Protein AF-A0AAW0T2W9-F1 (afdb_monomer)

Solvent-accessible surface area (backbone atoms only — not comparable to full-atom values): 13742 Å² total; per-residue (Å²): 136,88,84,86,79,79,87,82,71,83,88,76,88,73,86,30,43,19,74,59,97,94,42,80,37,54,56,72,40,73,47,59,55,69,44,83,98,75,42,66,36,57,38,36,46,32,32,21,52,68,46,38,75,51,73,46,71,65,80,64,80,56,70,90,75,45,98,43,98,67,60,43,79,47,90,87,45,60,50,61,42,66,74,89,84,80,80,84,83,90,74,94,66,89,88,55,71,68,40,40,23,37,50,62,83,37,46,25,35,34,33,35,30,79,48,77,58,97,57,37,33,41,41,38,40,34,38,36,55,56,65,44,72,91,44,55,80,40,72,24,48,36,37,40,37,33,29,46,78,52,30,71,74,44,78,50,75,51,78,41,34,43,53,58,49,58,55,46,53,76,81,38,78,65,40,82,67,20,27,24,32,66,72,29,51,52,50,38,55,59,46,48,61,54,44,68,74,47,40,80,64,91,59,70,28,46,60,56,60,67,50,47,62,69,51,38,65,55,40,75,60,44,81,30,67,61,61,54,92,67,37,36,49,104

Radius of gyration: 21.77 Å; Cα contacts (8 Å, |Δi|>4): 389; chains: 1; bounding box: 61×56×58 Å

Structure (mmCIF, N/CA/C/O backbone):
data_AF-A0AAW0T2W9-F1
#
_entry.id   AF-A0AAW0T2W9-F1
#
loop_
_atom_site.group_PDB
_atom_site.id
_atom_site.type_symbol
_atom_site.label_atom_id
_atom_site.label_alt_id
_atom_site.label_comp_id
_atom_site.label_asym_id
_atom_site.label_entity_id
_atom_site.label_seq_id
_atom_site.pdbx_PDB_ins_code
_atom_site.Cartn_x
_atom_site.Cartn_y
_atom_site.Cartn_z
_atom_site.occupancy
_atom_site.B_iso_or_equiv
_atom_site.auth_seq_id
_atom_site.auth_comp_id
_atom_site.auth_asym_id
_atom_site.auth_atom_id
_atom_site.pdbx_PDB_model_num
ATOM 1 N N . MET A 1 1 ? 26.016 -36.421 -37.029 1.00 40.25 1 MET A N 1
ATOM 2 C CA . MET A 1 1 ? 25.561 -35.014 -37.102 1.00 40.25 1 MET A CA 1
ATOM 3 C C . MET A 1 1 ? 24.740 -34.714 -35.865 1.00 40.25 1 MET A C 1
ATOM 5 O O . MET A 1 1 ? 23.859 -35.492 -35.526 1.00 40.25 1 MET A O 1
ATOM 9 N N . VAL A 1 2 ? 25.123 -33.666 -35.143 1.00 32.44 2 VAL A N 1
ATOM 10 C CA . VAL A 1 2 ? 24.624 -33.323 -33.806 1.00 32.44 2 VAL A CA 1
ATOM 11 C C . VAL A 1 2 ? 23.303 -32.562 -33.942 1.00 32.44 2 VAL A C 1
ATOM 13 O O . VAL A 1 2 ? 23.222 -31.615 -34.718 1.00 32.44 2 VAL A O 1
ATOM 16 N N . SER A 1 3 ? 22.274 -32.989 -33.209 1.00 38.03 3 SER A N 1
ATOM 17 C CA . SER A 1 3 ? 20.993 -32.279 -33.116 1.00 38.03 3 SER A CA 1
ATOM 18 C C . SER A 1 3 ? 21.077 -31.235 -32.002 1.00 38.03 3 SER A C 1
ATOM 20 O O . SER A 1 3 ? 21.361 -31.584 -30.857 1.00 38.03 3 SER A O 1
ATOM 22 N N . PHE A 1 4 ? 20.848 -29.963 -32.333 1.00 35.25 4 PHE A N 1
ATOM 23 C CA . PHE A 1 4 ? 20.811 -28.864 -31.368 1.00 35.25 4 PHE A CA 1
ATOM 24 C C . PHE A 1 4 ? 19.375 -28.642 -30.886 1.00 35.25 4 PHE A C 1
ATOM 26 O O . PHE A 1 4 ? 18.528 -28.147 -31.626 1.00 35.25 4 PHE A O 1
ATOM 33 N N . SER A 1 5 ? 19.109 -29.007 -29.635 1.00 40.97 5 SER A N 1
ATOM 34 C CA . SER A 1 5 ? 17.900 -28.617 -28.908 1.00 40.97 5 SER A CA 1
ATOM 35 C C . SER A 1 5 ? 18.111 -27.226 -28.305 1.00 40.97 5 SER A C 1
ATOM 37 O O . SER A 1 5 ? 19.045 -27.035 -27.527 1.00 40.97 5 SER A O 1
ATOM 39 N N . ASP A 1 6 ? 17.250 -26.267 -28.646 1.00 40.66 6 ASP A N 1
ATOM 40 C CA . ASP A 1 6 ? 17.276 -24.903 -28.104 1.00 40.66 6 ASP A CA 1
ATOM 41 C C . ASP A 1 6 ? 16.915 -24.899 -26.592 1.00 40.66 6 ASP A C 1
ATOM 43 O O . ASP A 1 6 ? 15.817 -25.334 -26.226 1.00 40.66 6 ASP A O 1
ATOM 47 N N . PRO A 1 7 ? 17.796 -24.434 -25.679 1.00 44.22 7 PRO A N 1
ATOM 48 C CA . PRO A 1 7 ? 17.552 -24.436 -24.231 1.00 44.22 7 PRO A CA 1
ATOM 49 C C . PRO A 1 7 ? 16.624 -23.316 -23.726 1.00 44.22 7 PRO A C 1
ATOM 51 O O . PRO A 1 7 ? 16.478 -23.145 -22.513 1.00 44.22 7 PRO A O 1
ATOM 54 N N . SER A 1 8 ? 16.018 -22.516 -24.607 1.00 46.38 8 SER A N 1
ATOM 55 C CA . SER A 1 8 ? 15.347 -21.261 -24.232 1.00 46.38 8 SER A CA 1
ATOM 56 C C . SER A 1 8 ? 13.827 -21.340 -24.007 1.00 46.38 8 SER A C 1
ATOM 58 O O . SER A 1 8 ? 13.187 -20.309 -23.798 1.00 46.38 8 SER A O 1
ATOM 60 N N . ALA A 1 9 ? 13.230 -22.534 -23.947 1.00 46.25 9 ALA A N 1
ATOM 61 C CA . ALA A 1 9 ? 11.820 -22.692 -23.576 1.00 46.25 9 ALA A CA 1
ATOM 62 C C . ALA A 1 9 ? 11.660 -23.031 -22.074 1.00 46.25 9 ALA A C 1
ATOM 64 O O . ALA A 1 9 ? 11.885 -24.178 -21.672 1.00 46.25 9 ALA A O 1
ATOM 65 N N . PRO A 1 10 ? 11.245 -22.084 -21.204 1.00 47.97 10 PRO A N 1
ATOM 66 C CA . PRO A 1 10 ? 10.948 -22.393 -19.811 1.00 47.97 10 PRO A CA 1
ATOM 67 C C . PRO A 1 10 ? 9.694 -23.274 -19.701 1.00 47.97 10 PRO A C 1
ATOM 69 O O . PRO A 1 10 ? 8.562 -22.820 -19.868 1.00 47.97 10 PRO A O 1
ATOM 72 N N . LYS A 1 11 ? 9.898 -24.547 -19.349 1.00 51.41 11 LYS A N 1
ATOM 73 C CA . LYS A 1 11 ? 8.849 -25.434 -18.831 1.00 51.41 11 LYS A CA 1
ATOM 74 C C . LYS A 1 11 ? 8.468 -24.991 -17.412 1.00 51.41 11 LYS A C 1
ATOM 76 O O . LYS A 1 11 ? 9.222 -25.222 -16.471 1.00 51.41 11 LYS A O 1
ATOM 81 N N . GLY A 1 12 ? 7.295 -24.364 -17.269 1.00 44.28 12 GLY A N 1
ATOM 82 C CA . GLY A 1 12 ? 6.643 -24.116 -15.975 1.00 44.28 12 GLY A CA 1
ATOM 83 C C . GLY A 1 12 ? 5.812 -22.829 -15.903 1.00 44.28 12 GLY A C 1
ATOM 84 O O . GLY A 1 12 ? 6.321 -21.797 -15.484 1.00 44.28 12 GLY A O 1
ATOM 85 N N . THR A 1 13 ? 4.530 -22.935 -16.283 1.00 51.78 13 THR A N 1
ATOM 86 C CA . THR A 1 13 ? 3.396 -22.007 -16.038 1.00 51.78 13 THR A CA 1
ATOM 87 C C . THR A 1 13 ? 3.455 -20.582 -16.621 1.00 51.78 13 THR A C 1
ATOM 89 O O . THR A 1 13 ? 3.115 -19.629 -15.931 1.00 51.78 13 THR A O 1
ATOM 92 N N . ALA A 1 14 ? 3.812 -20.429 -17.900 1.00 55.53 14 ALA A N 1
ATOM 93 C CA . ALA A 1 14 ? 3.523 -19.219 -18.700 1.00 55.53 14 ALA A CA 1
ATOM 94 C C . ALA A 1 14 ? 2.268 -19.380 -19.593 1.00 55.53 14 ALA A C 1
ATOM 96 O O . ALA A 1 14 ? 1.947 -18.524 -20.412 1.00 55.53 14 ALA A O 1
ATOM 97 N N . ASP A 1 15 ? 1.554 -20.501 -19.455 1.00 66.12 15 ASP A N 1
ATOM 98 C CA . ASP A 1 15 ? 0.532 -20.959 -20.404 1.00 66.12 15 ASP A CA 1
ATOM 99 C C . ASP A 1 15 ? -0.827 -20.244 -20.257 1.00 66.12 15 ASP A C 1
ATOM 101 O O . ASP A 1 15 ? -1.767 -20.511 -20.998 1.00 66.12 15 ASP A O 1
ATOM 105 N N . HIS A 1 16 ? -0.976 -19.337 -19.289 1.00 80.31 16 HIS A N 1
ATOM 106 C CA . HIS A 1 16 ? -2.269 -18.727 -18.944 1.00 80.31 16 HIS A CA 1
ATOM 107 C C . HIS A 1 16 ? -2.266 -17.194 -18.965 1.00 80.31 16 HIS A C 1
ATOM 109 O O . HIS A 1 16 ? -3.306 -16.583 -18.715 1.00 80.31 16 HIS A O 1
ATOM 115 N N . ASP A 1 17 ? -1.134 -16.578 -19.292 1.00 84.25 17 ASP A N 1
ATOM 116 C CA . ASP A 1 17 ? -0.993 -15.125 -19.346 1.00 84.25 17 ASP A CA 1
ATOM 117 C C . ASP A 1 17 ? -1.565 -14.558 -20.651 1.00 84.25 17 ASP A C 1
ATOM 119 O O . ASP A 1 17 ? -1.551 -15.197 -21.703 1.00 84.25 17 ASP A O 1
ATOM 123 N N . CYS A 1 18 ? -2.083 -13.337 -20.590 1.00 84.00 18 CYS A N 1
ATOM 124 C CA . CYS A 1 18 ? -2.693 -12.660 -21.724 1.00 84.00 18 CYS A CA 1
ATOM 125 C C . CYS A 1 18 ? -1.701 -11.710 -22.387 1.00 84.00 18 CYS A C 1
ATOM 127 O O . CYS A 1 18 ? -0.904 -11.052 -21.716 1.00 84.00 18 CYS A O 1
ATOM 129 N N . LYS A 1 19 ? -1.786 -11.584 -23.712 1.00 83.75 19 LYS A N 1
ATOM 130 C CA . LYS A 1 19 ? -0.948 -10.676 -24.499 1.00 83.75 19 LYS A CA 1
ATOM 131 C C . LYS A 1 19 ? -1.823 -9.786 -25.374 1.00 83.75 19 LYS A C 1
ATOM 133 O O . LYS A 1 19 ? -2.585 -10.295 -26.188 1.00 83.75 19 LYS A O 1
ATOM 138 N N . ILE A 1 20 ? -1.707 -8.467 -25.227 1.00 78.62 20 ILE A N 1
ATOM 139 C CA . ILE A 1 20 ? -2.433 -7.490 -26.056 1.00 78.62 20 ILE A CA 1
ATOM 140 C C . ILE A 1 20 ? -1.595 -6.230 -26.265 1.00 78.62 20 ILE A C 1
ATOM 142 O O . ILE A 1 20 ? -0.959 -5.744 -25.333 1.00 78.62 20 ILE A O 1
ATOM 146 N N . GLY A 1 21 ? -1.553 -5.717 -27.500 1.00 71.44 21 GLY A N 1
ATOM 147 C CA . GLY A 1 21 ? -0.841 -4.473 -27.831 1.00 71.44 21 GLY A CA 1
ATOM 148 C C . GLY A 1 21 ? 0.644 -4.472 -27.439 1.00 71.44 21 GLY A C 1
ATOM 149 O O . GLY A 1 21 ? 1.147 -3.466 -26.950 1.00 71.44 21 GLY A O 1
ATOM 150 N N . GLY A 1 22 ? 1.326 -5.619 -27.555 1.00 73.44 22 GLY A N 1
ATOM 151 C CA . GLY A 1 22 ? 2.732 -5.778 -27.151 1.00 73.44 22 GLY A CA 1
ATOM 152 C C . GLY A 1 22 ? 2.974 -5.883 -25.637 1.00 73.44 22 GLY A C 1
ATOM 153 O O . GLY A 1 22 ? 4.118 -6.038 -25.219 1.00 73.44 22 GLY A O 1
ATOM 154 N N . ARG A 1 23 ? 1.920 -5.844 -24.813 1.00 77.06 23 ARG A N 1
ATOM 155 C CA . ARG A 1 23 ? 1.987 -5.953 -23.349 1.00 77.06 23 ARG A CA 1
ATOM 156 C C . ARG A 1 23 ? 1.582 -7.350 -22.882 1.00 77.06 23 ARG A C 1
ATOM 158 O O . ARG A 1 23 ? 0.717 -7.980 -23.491 1.00 77.06 23 ARG A O 1
ATOM 165 N N . TYR A 1 24 ? 2.196 -7.804 -21.790 1.00 82.19 24 TYR A N 1
ATOM 166 C CA . TYR A 1 24 ? 1.895 -9.077 -21.131 1.00 82.19 24 TYR A CA 1
ATOM 167 C C . TYR A 1 24 ? 1.174 -8.832 -19.806 1.00 82.19 24 TYR A C 1
ATOM 169 O O . TYR A 1 24 ? 1.589 -7.987 -19.013 1.00 82.19 24 TYR A O 1
ATOM 177 N N . PHE A 1 25 ? 0.114 -9.594 -19.570 1.00 81.12 25 PHE A N 1
ATOM 178 C CA . PHE A 1 25 ? -0.753 -9.504 -18.404 1.00 81.12 25 PHE A CA 1
ATOM 179 C C . PHE A 1 25 ? -0.830 -10.873 -17.742 1.00 81.12 25 PHE A C 1
ATOM 181 O O . PHE A 1 25 ? -1.249 -11.847 -18.363 1.00 81.12 25 PHE A O 1
ATOM 188 N N . VAL A 1 26 ? -0.429 -10.944 -16.476 1.00 85.12 26 VAL A N 1
ATOM 189 C CA . VAL A 1 26 ? -0.436 -12.196 -15.711 1.00 85.12 26 VAL A CA 1
ATOM 190 C C . VAL A 1 26 ? -1.866 -12.709 -15.565 1.00 85.12 26 VAL A C 1
ATOM 192 O O . VAL A 1 26 ? -2.788 -11.912 -15.367 1.00 85.12 26 VAL A O 1
ATOM 195 N N . ASN A 1 27 ? -2.072 -14.020 -15.614 1.00 84.25 27 ASN A N 1
ATOM 196 C CA . ASN A 1 27 ? -3.383 -14.599 -15.340 1.00 84.25 27 ASN A CA 1
ATOM 197 C C . ASN A 1 27 ? -3.976 -14.096 -14.005 1.00 84.25 27 ASN A C 1
ATOM 199 O O . ASN A 1 27 ? -3.311 -14.095 -12.970 1.00 84.25 27 ASN A O 1
ATOM 203 N N . GLY A 1 28 ? -5.232 -13.653 -14.025 1.00 84.06 28 GLY A N 1
ATOM 204 C CA . GLY A 1 28 ? -5.931 -13.050 -12.889 1.00 84.06 28 GLY A CA 1
ATOM 205 C C . GLY A 1 28 ? -5.687 -11.549 -12.688 1.00 84.06 28 GLY A C 1
ATOM 206 O O . GLY A 1 28 ? -6.361 -10.950 -11.848 1.00 84.06 28 GLY A O 1
ATOM 207 N N . SER A 1 29 ? -4.774 -10.928 -13.443 1.00 77.56 29 SER A N 1
ATOM 208 C CA . SER A 1 29 ? -4.545 -9.477 -13.383 1.00 77.56 29 SER A CA 1
ATOM 209 C C . SER A 1 29 ? -5.749 -8.692 -13.896 1.00 77.56 29 SER A C 1
ATOM 211 O O . SER A 1 29 ? -6.493 -9.166 -14.756 1.00 77.56 29 SER A O 1
ATOM 213 N N . ILE A 1 30 ? -5.934 -7.492 -13.345 1.00 89.50 30 ILE A N 1
ATOM 214 C CA . ILE A 1 30 ? -7.012 -6.568 -13.687 1.00 89.50 30 ILE A CA 1
ATOM 215 C C . ILE A 1 30 ? -6.394 -5.193 -13.965 1.00 89.50 30 ILE A C 1
ATOM 217 O O . ILE A 1 30 ? -5.535 -4.755 -13.200 1.00 89.50 30 ILE A O 1
ATOM 221 N N . TRP A 1 31 ? -6.806 -4.523 -15.041 1.00 85.50 31 TRP A N 1
ATOM 222 C CA . TRP A 1 31 ? -6.276 -3.217 -15.440 1.00 85.50 31 TRP A CA 1
ATOM 223 C C . TRP A 1 31 ? -7.307 -2.378 -16.200 1.00 85.50 31 TRP A C 1
ATOM 225 O O . TRP A 1 31 ? -8.239 -2.914 -16.802 1.00 85.50 31 TRP A O 1
ATOM 235 N N . HIS A 1 32 ? -7.099 -1.064 -16.225 1.00 87.25 32 HIS A N 1
ATOM 236 C CA . HIS A 1 32 ? -7.763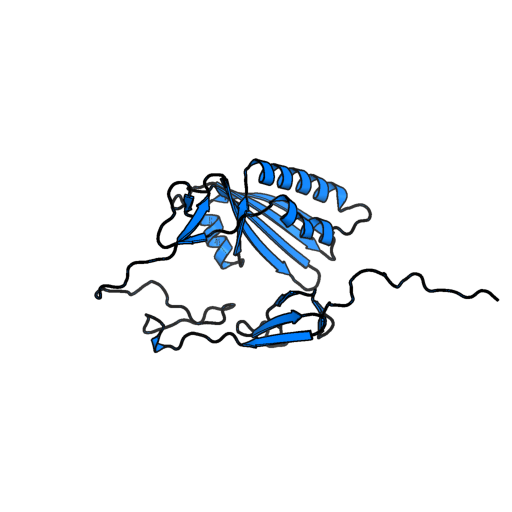 -0.181 -17.177 1.00 87.25 32 HIS A CA 1
ATOM 237 C C . HIS A 1 32 ? -6.949 -0.133 -18.474 1.00 87.25 32 HIS A C 1
ATOM 239 O O . HIS A 1 32 ? -5.731 0.072 -18.437 1.00 87.25 32 HIS A O 1
ATOM 245 N N . PRO A 1 33 ? -7.565 -0.371 -19.641 1.00 87.81 33 PRO A N 1
ATOM 246 C CA . PRO A 1 33 ? -6.846 -0.316 -20.900 1.00 87.81 33 PRO A CA 1
ATOM 247 C C . PRO A 1 33 ? -6.479 1.131 -21.238 1.00 87.81 33 PRO A C 1
ATOM 249 O O . PRO A 1 33 ? -7.255 2.061 -21.016 1.00 87.81 33 PRO A O 1
ATOM 252 N N . VAL A 1 34 ? -5.301 1.292 -21.833 1.00 81.88 34 VAL A N 1
ATOM 253 C CA . VAL A 1 34 ? -4.838 2.564 -22.386 1.00 81.88 34 VAL A CA 1
ATOM 254 C C . VAL A 1 34 ? -5.096 2.543 -23.883 1.00 81.88 34 VAL A C 1
ATOM 256 O O . VAL A 1 34 ? -4.550 1.699 -24.595 1.00 81.88 34 VAL A O 1
ATOM 259 N N . ILE A 1 35 ? -5.929 3.464 -24.352 1.00 78.06 35 ILE A N 1
ATOM 260 C CA . ILE A 1 35 ? -6.194 3.675 -25.771 1.00 78.06 35 ILE A CA 1
ATOM 261 C C . ILE A 1 35 ? -5.445 4.952 -26.143 1.00 78.06 35 ILE A C 1
ATOM 263 O O . ILE A 1 35 ? -5.773 6.025 -25.647 1.00 78.06 35 ILE A O 1
ATOM 267 N N . GLY A 1 36 ? -4.397 4.870 -26.965 1.00 68.88 36 GLY A N 1
ATOM 268 C CA . GLY A 1 36 ? -3.749 6.096 -27.466 1.00 68.88 36 GLY A CA 1
ATOM 269 C C . GLY A 1 36 ? -4.743 6.935 -28.282 1.00 68.88 36 GLY A C 1
ATOM 270 O O . GLY A 1 36 ? -5.805 6.424 -28.619 1.00 68.88 36 GLY A O 1
ATOM 271 N N . PRO A 1 37 ? -4.469 8.196 -28.651 1.00 72.38 37 PRO A N 1
ATOM 272 C CA . PRO A 1 37 ? -3.984 9.311 -27.820 1.00 72.38 37 PRO A CA 1
ATOM 273 C C . PRO A 1 37 ? -4.876 9.655 -26.597 1.00 72.38 37 PRO A C 1
ATOM 275 O O . PRO A 1 37 ? -4.583 10.607 -25.883 1.00 72.38 37 PRO A O 1
ATOM 278 N N . PHE A 1 38 ? -5.958 8.910 -26.349 1.00 67.94 38 PHE A N 1
ATOM 279 C CA . PHE A 1 38 ? -6.992 9.218 -25.348 1.00 67.94 38 PHE A CA 1
ATOM 280 C C . PHE A 1 38 ? -6.639 8.844 -23.898 1.00 67.94 38 PHE A C 1
ATOM 282 O O . PHE A 1 38 ? -7.332 9.265 -22.975 1.00 67.94 38 PHE A O 1
ATOM 289 N N . GLY A 1 39 ? -5.570 8.078 -23.682 1.00 74.00 39 GLY A N 1
ATOM 290 C CA . GLY A 1 39 ? -5.105 7.698 -22.351 1.00 74.00 39 GLY A CA 1
ATOM 291 C C . GLY A 1 39 ? -5.865 6.512 -21.751 1.00 74.00 39 GLY A C 1
ATOM 292 O O . GLY A 1 39 ? -6.355 5.629 -22.458 1.00 74.00 39 GLY A O 1
ATOM 293 N N . GLU A 1 40 ? -5.876 6.438 -20.424 1.00 79.31 40 GLU A N 1
ATOM 294 C CA . GLU A 1 40 ? -6.504 5.357 -19.661 1.00 79.31 40 GLU A CA 1
ATOM 295 C C . GLU A 1 40 ? -8.033 5.490 -19.664 1.00 79.31 40 GLU A C 1
ATOM 297 O O . GLU A 1 40 ? -8.585 6.571 -19.472 1.00 79.31 40 GLU A O 1
ATOM 302 N N . MET A 1 41 ? -8.741 4.381 -19.892 1.00 82.56 41 MET A N 1
ATOM 303 C CA . MET A 1 41 ? -10.200 4.365 -19.805 1.00 82.56 41 MET A CA 1
ATOM 304 C C . MET A 1 41 ? -10.661 4.042 -18.382 1.00 82.56 41 MET A C 1
ATOM 306 O O . MET A 1 41 ? -10.898 2.876 -18.055 1.00 82.56 41 MET A O 1
ATOM 310 N N . ASP A 1 42 ? -10.904 5.082 -17.582 1.00 82.44 42 ASP A N 1
ATOM 311 C CA . ASP A 1 42 ? -11.338 4.979 -16.176 1.00 82.44 42 ASP A CA 1
ATOM 312 C C . ASP A 1 42 ? -12.554 4.058 -15.959 1.00 82.44 42 ASP A C 1
ATOM 314 O O . ASP A 1 42 ? -12.731 3.480 -14.891 1.00 82.44 42 ASP A O 1
ATOM 318 N N . CYS A 1 43 ? -13.420 3.916 -16.968 1.00 85.00 43 CYS A N 1
ATOM 319 C CA . CYS A 1 43 ? -14.651 3.123 -16.898 1.00 85.00 43 CYS A CA 1
ATOM 320 C C . CYS A 1 43 ? -14.573 1.732 -17.523 1.00 85.00 43 CYS A C 1
ATOM 322 O O . CYS A 1 43 ? -15.593 1.047 -17.574 1.00 85.00 43 CYS A O 1
ATOM 324 N N . VAL A 1 44 ? -13.421 1.303 -18.031 1.00 89.56 44 VAL A N 1
ATOM 325 C CA . VAL A 1 44 ? -13.265 -0.034 -18.615 1.00 89.56 44 VAL A CA 1
ATOM 326 C C . VAL A 1 44 ? -12.294 -0.823 -17.767 1.00 89.56 44 VAL A C 1
ATOM 328 O O . VAL A 1 44 ? -11.172 -0.388 -17.562 1.00 89.56 44 VAL A O 1
ATOM 331 N N . LEU A 1 45 ? -12.723 -1.989 -17.301 1.00 88.69 45 LEU A N 1
ATOM 332 C CA . LEU A 1 45 ? -11.921 -2.878 -16.484 1.00 88.69 45 LEU A CA 1
ATOM 333 C C . LEU A 1 45 ? -11.697 -4.182 -17.245 1.00 88.69 45 LEU A C 1
ATOM 335 O O . LEU A 1 45 ? -12.645 -4.925 -17.503 1.00 88.69 45 LEU A O 1
ATOM 339 N N . CYS A 1 46 ? -10.450 -4.442 -17.612 1.00 87.25 46 CYS A N 1
ATOM 340 C CA . CYS A 1 46 ? -10.027 -5.658 -18.286 1.00 87.25 46 CYS A CA 1
ATOM 341 C C . CYS A 1 46 ? -9.403 -6.626 -17.288 1.00 87.25 46 CYS A C 1
ATOM 343 O O . CYS A 1 46 ? -8.656 -6.213 -16.405 1.00 87.25 46 CYS A O 1
ATOM 345 N N . LYS A 1 47 ? -9.703 -7.913 -17.435 1.00 89.12 47 LYS A N 1
ATOM 346 C CA . LYS A 1 47 ? -9.161 -9.002 -16.631 1.00 89.12 47 LYS A CA 1
ATOM 347 C C . LYS A 1 47 ? -8.544 -10.057 -17.533 1.00 89.12 47 LYS A C 1
ATOM 349 O O . LYS A 1 47 ? -9.133 -10.436 -18.541 1.00 89.12 47 LYS A O 1
ATOM 354 N N . CYS A 1 48 ? -7.381 -10.565 -17.145 1.00 87.25 48 CYS A N 1
ATOM 355 C CA . CYS A 1 48 ? -6.778 -11.714 -17.801 1.00 87.25 48 CYS A CA 1
ATOM 356 C C . CYS A 1 48 ? -7.282 -13.002 -17.148 1.00 87.25 48 CYS A C 1
ATOM 358 O O . CYS A 1 48 ? -7.178 -13.168 -15.933 1.00 87.25 48 CYS A O 1
ATOM 360 N N . LEU A 1 49 ? -7.832 -13.905 -17.951 1.00 89.44 49 LEU A N 1
ATOM 361 C CA . LEU A 1 49 ? -8.365 -15.199 -17.547 1.00 89.44 49 LEU A CA 1
ATOM 362 C C . LEU A 1 49 ? -7.882 -16.261 -18.533 1.00 89.44 49 LEU A C 1
ATOM 364 O O . LEU A 1 49 ? -8.457 -16.423 -19.604 1.00 89.44 49 LEU A O 1
ATOM 368 N N . ASN A 1 50 ? -6.836 -16.998 -18.174 1.00 86.31 50 ASN A N 1
ATOM 369 C CA . ASN A 1 50 ? -6.305 -18.127 -18.939 1.00 86.31 50 ASN A CA 1
ATOM 370 C C . ASN A 1 50 ? -6.115 -17.795 -20.432 1.00 86.31 50 ASN A C 1
ATOM 372 O O . ASN A 1 50 ? -6.724 -18.420 -21.296 1.00 86.31 50 ASN A O 1
ATOM 376 N N . ARG A 1 51 ? -5.281 -16.790 -20.729 1.00 84.38 51 ARG A N 1
ATOM 377 C CA . ARG A 1 51 ? -5.022 -16.203 -22.065 1.00 84.38 51 ARG A CA 1
ATOM 378 C C . ARG A 1 51 ? -6.166 -15.393 -22.679 1.00 84.38 51 ARG A C 1
ATOM 380 O O . ARG A 1 51 ? -5.946 -14.717 -23.682 1.00 84.38 51 ARG A O 1
ATOM 387 N N . ARG A 1 52 ? -7.363 -15.399 -22.087 1.00 87.50 52 ARG A N 1
ATOM 388 C CA . ARG A 1 52 ? -8.497 -14.585 -22.534 1.00 87.50 52 ARG A CA 1
ATOM 389 C C . ARG A 1 52 ? -8.531 -13.257 -21.792 1.00 87.50 52 ARG A C 1
ATOM 391 O O . ARG A 1 52 ? -8.450 -13.217 -20.570 1.00 87.50 52 ARG A O 1
ATOM 398 N N . ILE A 1 53 ? -8.704 -12.173 -22.536 1.00 89.19 53 ILE A N 1
ATOM 399 C CA . ILE A 1 53 ? -8.936 -10.848 -21.966 1.00 89.19 53 ILE A CA 1
ATOM 400 C C . ILE A 1 53 ? -10.438 -10.612 -21.938 1.00 89.19 53 ILE A C 1
ATOM 402 O O . ILE A 1 53 ? -11.091 -10.642 -22.979 1.00 89.19 53 ILE A O 1
ATOM 406 N N . ASP A 1 54 ? -10.968 -10.401 -20.742 1.00 91.88 54 ASP A N 1
ATOM 407 C CA . ASP A 1 54 ? -12.367 -10.067 -20.515 1.00 91.88 54 ASP A CA 1
ATOM 408 C C . ASP A 1 54 ? -12.464 -8.620 -20.036 1.00 91.88 54 ASP A C 1
ATOM 410 O O . ASP A 1 54 ? -11.967 -8.284 -18.961 1.00 91.88 54 ASP A O 1
ATOM 414 N N . CYS A 1 55 ? -13.048 -7.750 -20.855 1.00 88.44 55 CYS A N 1
ATOM 415 C CA . CYS A 1 55 ? -13.190 -6.333 -20.549 1.00 88.44 55 CYS A CA 1
ATOM 416 C C . CYS A 1 55 ? -14.655 -5.993 -20.318 1.00 88.44 55 CYS A C 1
ATOM 418 O O . CYS A 1 55 ? -15.504 -6.193 -21.184 1.00 88.44 55 CYS A O 1
ATOM 420 N N . SER A 1 56 ? -14.935 -5.391 -19.168 1.00 90.38 56 SER A N 1
ATOM 421 C CA . SER A 1 56 ? -16.269 -4.940 -18.792 1.00 90.38 56 SER A CA 1
ATOM 422 C C . SER A 1 56 ? -16.276 -3.431 -18.573 1.00 90.38 56 SER A C 1
ATOM 424 O O . SER A 1 56 ? -15.311 -2.847 -18.077 1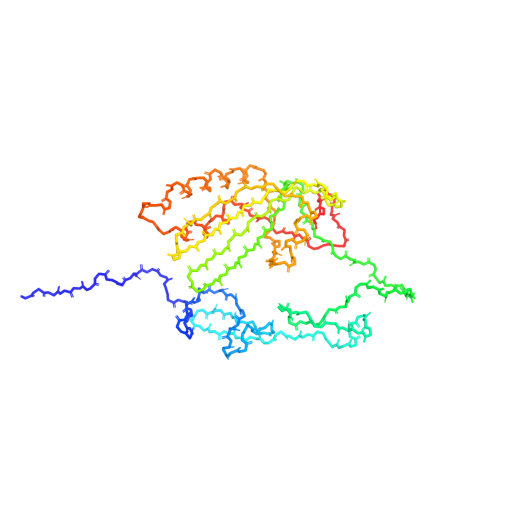.00 90.38 56 SER A O 1
ATOM 426 N N . ARG A 1 57 ? -17.370 -2.774 -18.965 1.00 87.06 57 ARG A N 1
ATOM 427 C CA . ARG A 1 57 ? -17.602 -1.369 -18.617 1.00 87.06 57 ARG A CA 1
ATOM 428 C C . ARG A 1 57 ? -18.216 -1.287 -17.228 1.00 87.06 57 ARG A C 1
ATOM 430 O O . ARG A 1 57 ? -19.250 -1.901 -16.967 1.00 87.06 57 ARG A O 1
ATOM 437 N N . LEU A 1 58 ? -17.605 -0.490 -16.361 1.00 84.00 58 LEU A N 1
ATOM 438 C CA . LEU A 1 58 ? -18.168 -0.129 -15.070 1.00 84.00 58 LEU A CA 1
ATOM 439 C C . LEU A 1 58 ? -19.429 0.709 -15.305 1.00 84.00 58 LEU A C 1
ATOM 441 O O . LEU A 1 58 ? -19.392 1.741 -15.977 1.00 84.00 58 LEU A O 1
ATOM 445 N N . LYS A 1 59 ? -20.562 0.249 -14.768 1.00 85.44 59 LYS A N 1
ATOM 446 C CA . LYS A 1 59 ? -21.817 1.003 -14.791 1.00 85.44 59 LYS A CA 1
ATOM 447 C C . LYS A 1 59 ? -21.859 1.926 -13.583 1.00 85.44 59 LYS A C 1
ATOM 449 O O . LYS A 1 59 ? -21.814 1.459 -12.446 1.00 85.44 59 LYS A O 1
ATOM 454 N N . CYS A 1 60 ? -21.972 3.222 -13.836 1.00 81.19 60 CYS A N 1
ATOM 455 C CA . CYS A 1 60 ? -22.175 4.187 -12.768 1.00 81.19 60 CYS A CA 1
ATOM 456 C C . CYS A 1 60 ? -23.623 4.173 -12.269 1.00 81.19 60 CYS A C 1
ATOM 458 O O . CYS A 1 60 ? -24.533 3.830 -13.031 1.00 81.19 60 CYS A O 1
ATOM 460 N N . PRO A 1 61 ? -23.857 4.560 -11.003 1.00 82.44 61 PRO A N 1
ATOM 461 C CA . PRO A 1 61 ? -25.199 4.848 -10.519 1.00 82.44 61 PRO A CA 1
ATOM 462 C C . PRO A 1 61 ? -25.879 5.888 -11.419 1.00 82.44 61 PRO A C 1
ATOM 464 O O . PRO A 1 61 ? -25.221 6.813 -11.903 1.00 82.44 61 PRO A O 1
ATOM 467 N N . SER A 1 62 ? -27.189 5.747 -11.637 1.00 78.69 62 SER A N 1
ATOM 468 C CA . SER A 1 62 ? -27.972 6.796 -12.293 1.00 78.69 62 SER A CA 1
ATOM 469 C C . SER A 1 62 ? -27.919 8.077 -11.464 1.00 78.69 62 SER A C 1
ATOM 471 O O . SER A 1 62 ? -27.732 8.036 -10.245 1.00 78.69 62 SER A O 1
ATOM 473 N N . ARG A 1 63 ? -28.087 9.225 -12.125 1.00 70.81 63 ARG A N 1
ATOM 474 C CA . ARG A 1 63 ? -28.008 10.537 -11.475 1.00 70.81 63 ARG A CA 1
ATOM 475 C C . ARG A 1 63 ? -28.974 10.655 -10.293 1.00 70.81 63 ARG A C 1
ATOM 477 O O . ARG A 1 63 ? -28.590 11.201 -9.271 1.00 70.81 63 ARG A O 1
ATOM 484 N N . ASP A 1 64 ? -30.151 10.049 -10.394 1.00 74.31 64 ASP A N 1
ATOM 485 C CA . ASP A 1 64 ? -31.191 10.070 -9.353 1.00 74.31 64 ASP A CA 1
ATOM 486 C C . ASP A 1 64 ? -30.804 9.284 -8.089 1.00 74.31 64 ASP A C 1
ATOM 488 O O . ASP A 1 64 ? -31.398 9.460 -7.030 1.00 74.31 64 ASP A O 1
ATOM 492 N N . LYS A 1 65 ? -29.791 8.410 -8.182 1.00 74.12 65 LYS A N 1
ATOM 493 C CA . LYS A 1 65 ? -29.220 7.684 -7.036 1.00 74.12 65 LYS A CA 1
ATOM 494 C C . LYS A 1 65 ? -28.076 8.444 -6.364 1.00 74.12 65 LYS A C 1
ATOM 496 O O . LYS A 1 65 ? -27.622 8.032 -5.297 1.00 74.12 65 LYS A O 1
ATOM 501 N N . LEU A 1 66 ? -27.578 9.515 -6.982 1.00 72.38 66 LEU A N 1
ATOM 502 C CA . LEU A 1 66 ? -26.550 10.371 -6.404 1.00 72.38 66 LEU A CA 1
ATOM 503 C C . LEU A 1 66 ? -27.241 11.445 -5.565 1.00 72.38 66 LEU A C 1
ATOM 505 O O . LEU A 1 66 ? -28.072 12.193 -6.064 1.00 72.38 66 LEU A O 1
ATOM 509 N N . GLN A 1 67 ? -26.887 11.540 -4.285 1.00 73.88 67 GLN A N 1
ATOM 510 C CA . GLN A 1 67 ? -27.561 12.431 -3.333 1.00 73.88 67 GLN A CA 1
ATOM 511 C C . GLN A 1 67 ? -27.167 13.912 -3.483 1.00 73.88 67 GLN A C 1
ATOM 513 O O . GLN A 1 67 ? -27.188 14.663 -2.518 1.00 73.88 67 GLN A O 1
ATOM 518 N N . CYS A 1 68 ? -26.773 14.355 -4.676 1.00 75.06 68 CYS A N 1
ATOM 519 C CA . CYS A 1 68 ? -26.395 15.738 -4.933 1.00 75.06 68 CYS A CA 1
ATOM 520 C C . CYS A 1 68 ? -26.926 16.234 -6.276 1.00 75.06 68 CYS A C 1
ATOM 522 O O . CYS A 1 68 ? -26.951 15.520 -7.276 1.00 75.06 68 CYS A O 1
ATOM 524 N N . THR A 1 69 ? -27.267 17.518 -6.321 1.00 74.88 69 THR A N 1
ATOM 525 C CA . THR A 1 69 ? -27.802 18.180 -7.518 1.00 74.88 69 THR A CA 1
ATOM 526 C C . THR A 1 69 ? -26.754 18.316 -8.631 1.00 74.88 69 THR A C 1
ATOM 528 O O . THR A 1 69 ? -27.087 18.305 -9.822 1.00 74.88 69 THR A O 1
ATOM 531 N N . LYS A 1 70 ? -25.468 18.418 -8.256 1.00 76.62 70 LYS A N 1
ATOM 532 C CA . LYS A 1 70 ? -24.330 18.622 -9.169 1.00 76.62 70 LYS A CA 1
ATOM 533 C C . LYS A 1 70 ? -23.198 17.609 -8.913 1.00 76.62 70 LYS A C 1
ATOM 535 O O . LYS A 1 70 ? -22.227 17.946 -8.237 1.00 76.62 70 LYS A O 1
ATOM 540 N N . PRO A 1 71 ? -23.302 16.379 -9.446 1.00 81.19 71 PRO A N 1
ATOM 541 C CA . PRO A 1 71 ? -22.193 15.430 -9.448 1.00 81.19 71 PRO A CA 1
ATOM 542 C C . PRO A 1 71 ? -21.017 15.954 -10.282 1.00 81.19 71 PRO A C 1
ATOM 544 O O . PRO A 1 71 ? -21.217 16.475 -11.379 1.00 81.19 71 PRO A O 1
ATOM 547 N N . VAL A 1 72 ? -19.793 15.785 -9.786 1.00 83.50 72 VAL A N 1
ATOM 548 C CA . VAL A 1 72 ? -18.560 16.249 -10.435 1.00 83.50 72 VAL A CA 1
ATOM 549 C C . VAL A 1 72 ? -17.759 15.049 -10.930 1.00 83.50 72 VAL A C 1
ATOM 551 O O . VAL A 1 72 ? -17.506 14.105 -10.183 1.00 83.50 72 VAL A O 1
ATOM 554 N N . LYS A 1 73 ? -17.349 15.074 -12.200 1.00 81.19 73 LYS A N 1
ATOM 555 C CA . LYS A 1 73 ? -16.437 14.078 -12.771 1.00 81.19 73 LYS A CA 1
ATOM 556 C C . LYS A 1 73 ? -15.010 14.401 -12.330 1.00 81.19 73 LYS A C 1
ATOM 558 O O . LYS A 1 73 ? -14.498 15.471 -12.640 1.00 81.19 73 LYS A O 1
ATOM 563 N N . VAL A 1 74 ? -14.382 13.471 -11.618 1.00 81.38 74 VAL A N 1
ATOM 564 C CA . VAL A 1 74 ? -12.987 13.584 -11.173 1.00 81.38 74 VAL A CA 1
ATOM 565 C C . VAL A 1 74 ? -12.101 12.798 -12.136 1.00 81.38 74 VAL A C 1
ATOM 567 O O . VAL A 1 74 ? -12.463 11.691 -12.540 1.00 81.38 74 VAL A O 1
ATOM 570 N N . ALA A 1 75 ? -10.962 13.374 -12.525 1.00 78.19 75 ALA A N 1
ATOM 571 C CA . ALA A 1 75 ? -9.991 12.707 -13.389 1.00 78.19 75 ALA A CA 1
ATOM 572 C C . ALA A 1 75 ? -9.482 11.407 -12.737 1.00 78.19 75 ALA A C 1
ATOM 574 O O . ALA A 1 75 ? -9.179 11.397 -11.543 1.00 78.19 75 ALA A O 1
ATOM 575 N N . GLY A 1 76 ? -9.415 10.310 -13.498 1.00 76.50 76 GLY A N 1
ATOM 576 C CA . GLY A 1 76 ? -8.980 9.002 -12.995 1.00 76.50 76 GLY A CA 1
ATOM 577 C C . GLY A 1 76 ? -10.069 8.196 -12.273 1.00 76.50 76 GLY A C 1
ATOM 578 O O . GLY A 1 76 ? -9.800 7.103 -11.779 1.00 76.50 76 GLY A O 1
ATOM 579 N N . GLN A 1 77 ? -11.304 8.703 -12.171 1.00 81.12 77 GLN A N 1
ATOM 580 C CA . GLN A 1 77 ? -12.433 7.964 -11.600 1.00 81.12 77 GLN A CA 1
ATOM 581 C C . GLN A 1 77 ? -13.502 7.715 -12.646 1.00 81.12 77 GLN A C 1
ATOM 583 O O . GLN A 1 77 ? -13.933 8.646 -13.317 1.00 81.12 77 GLN A O 1
ATOM 588 N N . CYS A 1 78 ? -14.028 6.488 -12.735 1.00 83.19 78 CYS A N 1
ATOM 589 C CA . CYS A 1 78 ? -15.105 6.199 -13.680 1.00 83.19 78 CYS A CA 1
ATOM 590 C C . CYS A 1 78 ? -16.362 7.046 -13.425 1.00 83.19 78 CYS A C 1
ATOM 592 O O . CYS A 1 78 ? -16.913 7.645 -14.353 1.00 83.19 78 CYS A O 1
ATOM 594 N N . CYS A 1 79 ? -16.809 7.112 -12.173 1.00 85.38 79 CYS A N 1
ATOM 595 C CA . CYS A 1 79 ? -18.106 7.681 -11.830 1.00 85.38 79 CYS A CA 1
ATOM 596 C C . CYS A 1 79 ? -17.989 9.080 -11.228 1.00 85.38 79 CYS A C 1
ATOM 598 O O . CYS A 1 79 ? -17.004 9.372 -10.552 1.00 85.38 79 CYS A O 1
ATOM 600 N N . PRO A 1 80 ? -18.982 9.953 -11.468 1.00 83.81 80 PRO A N 1
ATOM 601 C CA . PRO A 1 80 ? -19.013 11.265 -10.849 1.00 83.81 80 PRO A CA 1
ATOM 602 C C . PRO A 1 80 ? -19.273 11.146 -9.344 1.00 83.81 80 PRO A C 1
ATOM 604 O O . PRO A 1 80 ? -19.996 10.256 -8.890 1.00 83.81 80 PRO A O 1
ATOM 607 N N . VAL A 1 81 ? -18.697 12.067 -8.579 1.00 84.25 81 VAL A N 1
ATOM 608 C CA . VAL A 1 81 ? -18.796 12.119 -7.117 1.00 84.25 81 VAL A CA 1
ATOM 609 C C . VAL A 1 81 ? -19.573 13.349 -6.669 1.00 84.25 81 VAL A C 1
ATOM 611 O O . VAL A 1 81 ? -19.604 14.369 -7.355 1.00 84.25 81 VAL A O 1
ATOM 614 N N . CYS A 1 82 ? -20.193 13.259 -5.497 1.00 79.06 82 CYS A N 1
ATOM 615 C CA . CYS A 1 82 ? -20.849 14.389 -4.855 1.00 79.06 82 CYS A CA 1
ATOM 616 C C . CYS A 1 82 ? -19.860 15.093 -3.914 1.00 79.06 82 CYS A C 1
ATOM 618 O O . CYS A 1 82 ? -19.460 14.482 -2.920 1.00 79.06 82 CYS A O 1
ATOM 620 N N . PRO A 1 83 ? -19.441 16.341 -4.193 1.00 69.88 83 PRO A N 1
ATOM 621 C CA . PRO A 1 83 ? -18.632 17.107 -3.252 1.00 69.88 83 PRO A CA 1
ATOM 622 C C . PRO A 1 83 ? -19.440 17.401 -1.978 1.00 69.88 83 PRO A C 1
ATOM 624 O O . PRO A 1 83 ? -20.613 17.763 -2.041 1.00 69.88 83 PRO A O 1
ATOM 627 N N . LEU A 1 84 ? -18.803 17.222 -0.821 1.00 61.16 84 LEU A N 1
ATOM 628 C CA . LEU A 1 84 ? -19.403 17.189 0.524 1.00 61.16 84 LEU A CA 1
ATOM 629 C C . LEU A 1 84 ? -19.984 18.522 1.041 1.00 61.16 84 LEU A C 1
ATOM 631 O O . LEU A 1 84 ? -20.328 18.610 2.215 1.00 61.16 84 LEU A O 1
ATOM 635 N N . THR A 1 85 ? -20.102 19.566 0.221 1.00 53.94 85 THR A N 1
ATOM 636 C CA . THR A 1 85 ? -20.237 20.931 0.755 1.00 53.94 85 THR A CA 1
ATOM 637 C C . THR A 1 85 ? -21.663 21.470 0.882 1.00 53.94 85 THR A C 1
ATOM 639 O O . THR A 1 85 ? -21.808 22.569 1.392 1.00 53.94 85 THR A O 1
ATOM 642 N N . LEU A 1 86 ? -22.733 20.761 0.507 1.00 50.22 86 LEU A N 1
ATOM 643 C CA . LEU A 1 86 ? -24.104 21.249 0.765 1.00 50.22 86 LEU A CA 1
ATOM 644 C C . LEU A 1 86 ? -25.087 20.099 1.015 1.00 50.22 86 LEU A C 1
ATOM 646 O O . LEU A 1 86 ? -25.817 19.690 0.116 1.00 50.22 86 LEU A O 1
ATOM 650 N N . MET A 1 87 ? -25.129 19.591 2.248 1.00 48.09 87 MET A N 1
ATOM 651 C CA . MET A 1 87 ? -26.267 18.804 2.732 1.00 48.09 87 MET A CA 1
ATOM 652 C C . MET A 1 87 ? -26.876 19.479 3.958 1.00 48.09 87 MET A C 1
ATOM 654 O O . MET A 1 87 ? -26.467 19.242 5.090 1.00 48.09 87 MET A O 1
ATOM 658 N N . THR A 1 88 ? -27.868 20.333 3.720 1.00 40.78 88 THR A N 1
ATOM 659 C CA . THR A 1 88 ? -28.837 20.761 4.729 1.00 40.78 88 THR A CA 1
ATOM 660 C C . THR A 1 88 ? -29.979 19.738 4.797 1.00 40.78 88 THR A C 1
ATOM 662 O O . THR A 1 88 ? -30.730 19.565 3.847 1.00 40.78 88 THR A O 1
ATOM 665 N N . SER A 1 89 ? -30.018 19.030 5.932 1.00 55.31 89 SER A N 1
ATOM 666 C CA . SER A 1 89 ? -31.115 18.328 6.630 1.00 55.31 89 SER A CA 1
ATOM 667 C C . SER A 1 89 ? -32.425 17.976 5.889 1.00 55.31 89 SER A C 1
ATOM 669 O O . SER A 1 89 ? -33.125 18.852 5.391 1.00 55.31 89 SER A O 1
ATOM 671 N N . THR A 1 90 ? -32.880 16.717 6.019 1.00 47.22 90 THR A N 1
ATOM 672 C CA . THR A 1 90 ? -33.998 16.262 6.903 1.00 47.22 90 THR A CA 1
ATOM 673 C C . THR A 1 90 ? -34.713 15.028 6.310 1.00 47.22 90 THR A C 1
ATOM 675 O O . THR A 1 90 ? -35.679 15.155 5.568 1.00 47.22 90 THR A O 1
ATOM 678 N N . ALA A 1 91 ? -34.261 13.817 6.651 1.00 44.19 91 ALA A N 1
ATOM 679 C CA . ALA A 1 91 ? -35.047 12.575 6.587 1.00 44.19 91 ALA A CA 1
ATOM 680 C C . ALA A 1 91 ? -34.384 11.528 7.507 1.00 44.19 91 ALA A C 1
ATOM 682 O O . ALA A 1 91 ? -33.149 11.513 7.573 1.00 44.19 91 ALA A O 1
ATOM 683 N N . PRO A 1 92 ? -35.129 10.646 8.206 1.00 47.84 92 PRO A N 1
ATOM 684 C CA . PRO A 1 92 ? -34.536 9.573 8.998 1.00 47.84 92 PRO A CA 1
ATOM 685 C C . PRO A 1 92 ? -33.934 8.537 8.041 1.00 47.84 92 PRO A C 1
ATOM 687 O O . PRO A 1 92 ? -34.606 7.625 7.565 1.00 47.84 92 PRO A O 1
ATOM 690 N N . GLN A 1 93 ? -32.660 8.715 7.694 1.00 43.62 93 GLN A N 1
ATOM 691 C CA . GLN A 1 93 ? -31.896 7.715 6.959 1.00 43.62 93 GLN A CA 1
ATOM 692 C C . GLN A 1 93 ? -31.621 6.517 7.880 1.00 43.62 93 GLN A C 1
ATOM 694 O O . GLN A 1 93 ? -31.322 6.727 9.059 1.00 43.62 93 GLN A O 1
ATOM 699 N N . PRO A 1 94 ? -31.651 5.269 7.372 1.00 46.91 94 PRO A N 1
ATOM 700 C CA . PRO A 1 94 ? -31.074 4.143 8.088 1.00 46.91 94 PRO A CA 1
ATOM 701 C C . PRO A 1 94 ? -29.580 4.429 8.267 1.00 46.91 94 PRO A C 1
ATOM 703 O O . PRO A 1 94 ? -28.771 4.376 7.340 1.00 46.91 94 PRO A O 1
ATOM 706 N N . SER A 1 95 ? -29.250 4.825 9.486 1.00 50.38 95 SER A N 1
ATOM 707 C CA . SER A 1 95 ? -27.949 5.240 9.973 1.00 50.38 95 SER A CA 1
ATOM 708 C C . SER A 1 95 ? -27.010 4.041 10.049 1.00 50.38 95 SER A C 1
ATOM 710 O O . SER A 1 95 ? -26.889 3.366 11.068 1.00 50.38 95 SER A O 1
ATOM 712 N N . GLY A 1 96 ? -26.315 3.771 8.950 1.00 53.53 96 GLY A N 1
ATOM 713 C CA . GLY A 1 96 ? -25.273 2.756 8.936 1.00 53.53 96 GLY A CA 1
ATOM 714 C C . GLY A 1 96 ? -24.148 3.101 7.982 1.00 53.53 96 GLY A C 1
ATOM 715 O O . GLY A 1 96 ? -23.961 2.407 6.988 1.00 53.53 96 GLY A O 1
ATOM 716 N N . SER A 1 97 ? -23.378 4.151 8.269 1.00 73.06 97 SER A N 1
ATOM 717 C CA . SER A 1 97 ? -22.056 4.312 7.665 1.00 73.06 97 SER A CA 1
ATOM 718 C C . SER A 1 97 ? -21.238 3.050 7.961 1.00 73.06 97 SER A C 1
ATOM 720 O O . SER A 1 97 ? -20.885 2.776 9.104 1.00 73.06 97 SER A O 1
ATOM 722 N N . THR A 1 98 ? -20.986 2.224 6.941 1.00 81.12 98 THR A N 1
ATOM 723 C CA . THR A 1 98 ? -20.192 1.007 7.126 1.00 81.12 98 THR A CA 1
ATOM 724 C C . THR A 1 98 ? -18.731 1.376 7.334 1.00 81.12 98 THR A C 1
ATOM 726 O O . THR A 1 98 ? -18.113 2.025 6.489 1.00 81.12 98 THR A O 1
ATOM 729 N N . VAL A 1 99 ? -18.181 0.923 8.446 1.00 83.69 99 VAL A N 1
ATOM 730 C CA . VAL A 1 99 ? -16.812 1.116 8.894 1.00 83.69 99 VAL A CA 1
ATOM 731 C C . VAL A 1 99 ? -15.949 -0.106 8.574 1.00 83.69 99 VAL A C 1
ATOM 733 O O . VAL A 1 99 ? -16.451 -1.227 8.440 1.00 83.69 99 VAL A O 1
ATOM 736 N N . ARG A 1 100 ? -14.635 0.100 8.436 1.00 88.94 100 ARG A N 1
ATOM 737 C CA . ARG A 1 100 ? -13.659 -0.981 8.235 1.00 88.94 100 ARG A CA 1
ATOM 738 C C . ARG A 1 100 ? -13.057 -1.376 9.573 1.00 88.94 100 ARG A C 1
ATOM 740 O O . ARG A 1 100 ? -12.481 -0.542 10.260 1.00 88.94 100 ARG A O 1
ATOM 747 N N . CYS A 1 101 ? -13.156 -2.655 9.909 1.00 87.69 101 CYS A N 1
ATOM 748 C CA . CYS A 1 101 ? -12.750 -3.180 11.204 1.00 87.69 101 CYS A CA 1
ATOM 749 C C . CYS A 1 101 ? -11.623 -4.195 11.062 1.00 87.69 101 CYS A C 1
ATOM 751 O O . CYS A 1 101 ? -11.672 -5.104 10.225 1.00 87.69 101 CYS A O 1
ATOM 753 N N . LEU A 1 102 ? -10.616 -4.045 11.914 1.00 88.00 102 LEU A N 1
ATOM 754 C CA . LEU A 1 102 ? -9.507 -4.972 12.067 1.00 88.00 102 LEU A CA 1
ATOM 755 C C . LEU A 1 102 ? -9.511 -5.523 13.492 1.00 88.00 102 LEU A C 1
ATOM 757 O O . LEU A 1 102 ? -9.747 -4.801 14.454 1.00 88.00 102 LEU A O 1
ATOM 761 N N . ASN A 1 103 ? -9.247 -6.819 13.632 1.00 86.69 103 ASN A N 1
ATOM 762 C CA . ASN A 1 103 ? -9.138 -7.474 14.935 1.00 86.69 103 ASN A CA 1
ATOM 763 C C . ASN A 1 103 ? -7.978 -6.882 15.762 1.00 86.69 103 ASN A C 1
ATOM 765 O O . ASN A 1 103 ? -6.935 -6.584 15.197 1.00 86.69 103 ASN A O 1
ATOM 769 N N . GLU A 1 104 ? -8.097 -6.807 17.086 1.00 78.31 104 GLU A N 1
ATOM 770 C CA . GLU A 1 104 ? -7.068 -6.287 18.009 1.00 78.31 104 GLU A CA 1
ATOM 771 C C . GLU A 1 104 ? -5.688 -6.947 17.890 1.00 78.31 104 GLU A C 1
ATOM 773 O O . GLU A 1 104 ? -4.667 -6.327 18.185 1.00 78.31 104 GLU A O 1
ATOM 778 N N . ARG A 1 105 ? -5.621 -8.201 17.428 1.00 83.44 105 ARG A N 1
ATOM 779 C CA . ARG A 1 105 ? -4.342 -8.879 17.157 1.00 83.44 105 ARG A CA 1
ATOM 780 C C . ARG A 1 105 ? -3.579 -8.238 15.994 1.00 83.44 105 ARG A C 1
ATOM 782 O O . ARG A 1 105 ? -2.392 -8.510 15.833 1.00 83.44 105 ARG A O 1
ATOM 789 N N . VAL A 1 106 ? -4.251 -7.445 15.163 1.00 90.12 106 VAL A N 1
ATOM 790 C CA . VAL A 1 106 ? -3.664 -6.613 14.114 1.00 90.12 106 VAL A CA 1
ATOM 791 C C . VAL A 1 106 ? -3.288 -5.265 14.723 1.00 90.12 106 VAL A C 1
ATOM 793 O O . VAL A 1 106 ? -4.143 -4.548 15.229 1.00 90.12 106 VAL A O 1
ATOM 796 N N . GLN A 1 107 ? -2.008 -4.907 14.635 1.00 93.25 107 GLN A N 1
ATOM 797 C CA . GLN A 1 107 ? -1.504 -3.632 15.163 1.00 93.25 107 GLN A CA 1
ATOM 798 C C . GLN A 1 107 ? -1.289 -2.580 14.076 1.00 93.25 107 GLN A C 1
ATOM 800 O O . GLN A 1 107 ? -1.276 -1.392 14.381 1.00 93.25 107 GLN A O 1
ATOM 805 N N . GLN A 1 108 ? -1.123 -3.007 12.823 1.00 95.12 108 GLN A N 1
ATOM 806 C CA . GLN A 1 108 ? -0.812 -2.127 11.700 1.00 95.12 108 GLN A CA 1
ATOM 807 C C . GLN A 1 108 ? -1.799 -2.381 10.567 1.00 95.12 108 GLN A C 1
ATOM 809 O O . GLN A 1 108 ? -1.908 -3.513 10.089 1.00 95.12 108 GLN A O 1
ATOM 814 N N . ALA A 1 109 ? -2.489 -1.346 10.106 1.00 94.94 109 ALA A N 1
ATOM 815 C CA . ALA A 1 109 ? -3.098 -1.370 8.789 1.00 94.94 109 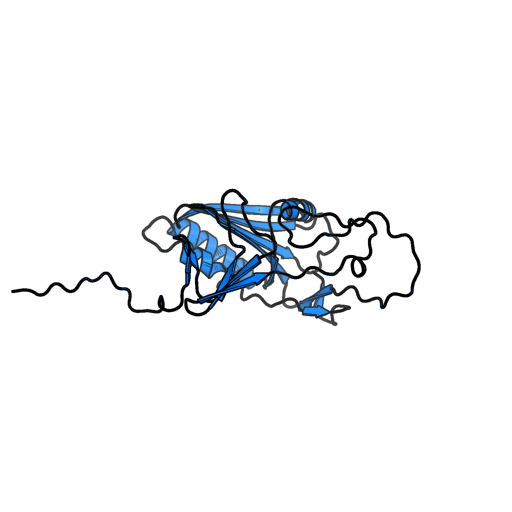ALA A CA 1
ATOM 816 C C . ALA A 1 109 ? -2.030 -1.106 7.731 1.00 94.94 109 ALA A C 1
ATOM 818 O O . ALA A 1 109 ? -1.108 -0.323 7.937 1.00 94.94 109 ALA A O 1
ATOM 819 N N . VAL A 1 110 ? -2.153 -1.788 6.602 1.00 96.94 110 VAL A N 1
ATOM 820 C CA . VAL A 1 110 ? -1.224 -1.697 5.484 1.00 96.94 110 VAL A CA 1
ATOM 821 C C . VAL A 1 110 ? -1.965 -1.086 4.313 1.00 96.94 110 VAL A C 1
ATOM 823 O O . VAL A 1 110 ? -2.892 -1.694 3.773 1.00 96.94 110 VAL A O 1
ATOM 826 N N . TRP A 1 111 ? -1.530 0.092 3.892 1.00 96.00 111 TRP A N 1
ATOM 827 C CA . TRP A 1 111 ? -1.957 0.697 2.640 1.00 96.00 111 TRP A CA 1
ATOM 828 C C . TRP A 1 111 ? -0.913 0.437 1.568 1.00 96.00 111 TRP A C 1
ATOM 830 O O . TRP A 1 111 ? 0.286 0.494 1.835 1.00 96.00 111 TRP A O 1
ATOM 840 N N . LYS A 1 112 ? -1.370 0.150 0.352 1.00 95.19 112 LYS A N 1
ATOM 841 C CA . LYS A 1 112 ? -0.509 -0.156 -0.784 1.00 95.19 112 LYS A CA 1
ATOM 842 C C . LYS A 1 112 ? -0.910 0.666 -1.995 1.00 95.19 112 LYS A C 1
ATOM 844 O O . LYS A 1 112 ? -2.094 0.756 -2.324 1.00 95.19 112 LYS A O 1
ATOM 849 N N . ASN A 1 113 ? 0.081 1.213 -2.680 1.00 93.50 113 ASN A N 1
ATOM 850 C CA . ASN A 1 113 ? -0.076 1.786 -4.010 1.00 93.50 113 ASN A CA 1
ATOM 851 C C . ASN A 1 113 ? 0.938 1.127 -4.951 1.00 93.50 113 ASN A C 1
ATOM 853 O O . ASN A 1 113 ? 2.077 0.872 -4.561 1.00 93.50 113 ASN A O 1
ATOM 857 N N . VAL A 1 114 ? 0.503 0.823 -6.172 1.00 89.00 114 VAL A N 1
ATOM 858 C CA . VAL A 1 114 ? 1.351 0.284 -7.237 1.00 89.00 114 VAL A CA 1
ATOM 859 C C . VAL A 1 114 ? 1.146 1.164 -8.458 1.00 89.00 114 VAL A C 1
ATOM 861 O O . VAL A 1 114 ? 0.029 1.255 -8.959 1.00 89.00 114 VAL A O 1
ATOM 864 N N . GLY A 1 115 ? 2.208 1.814 -8.918 1.00 82.62 115 GLY A N 1
ATOM 865 C CA . GLY A 1 115 ? 2.236 2.545 -10.179 1.00 82.62 115 GLY A CA 1
ATOM 866 C C . GLY A 1 115 ? 3.190 1.865 -11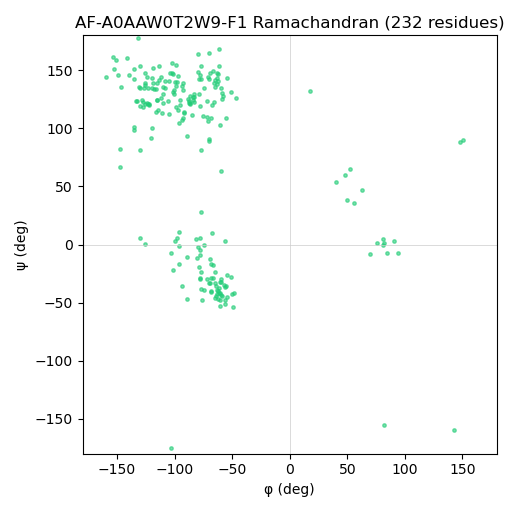.154 1.00 82.62 115 GLY A C 1
ATOM 867 O O . GLY A 1 115 ? 4.246 1.374 -10.757 1.00 82.62 115 GLY A O 1
ATOM 868 N N . ALA A 1 116 ? 2.828 1.824 -12.432 1.00 74.94 116 ALA A N 1
ATOM 869 C CA . ALA A 1 116 ? 3.659 1.254 -13.485 1.00 74.94 116 ALA A CA 1
ATOM 870 C C . ALA A 1 116 ? 3.710 2.208 -14.684 1.00 74.94 116 ALA A C 1
ATOM 872 O O . ALA A 1 116 ? 2.680 2.581 -15.236 1.00 74.94 116 ALA A O 1
ATOM 873 N N . GLY A 1 117 ? 4.920 2.594 -15.073 1.00 68.50 117 GLY A N 1
ATOM 874 C CA . GLY A 1 117 ? 5.249 3.234 -16.341 1.00 68.50 117 GLY A CA 1
ATOM 875 C C . GLY A 1 117 ? 5.891 2.237 -17.309 1.00 68.50 117 GLY A C 1
ATOM 876 O O . GLY A 1 117 ? 6.011 1.049 -17.018 1.00 68.50 117 GLY A O 1
ATOM 877 N N . SER A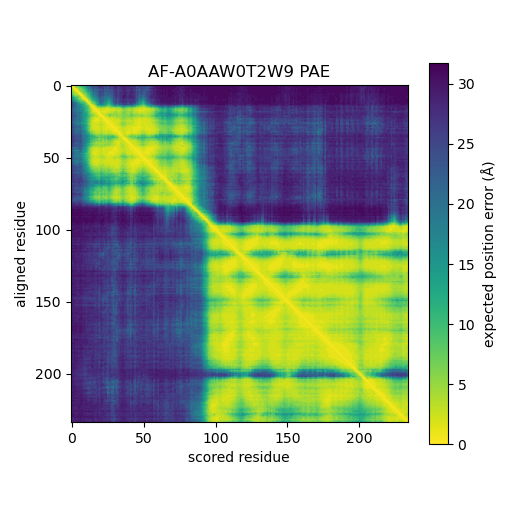 1 118 ? 6.328 2.719 -18.475 1.00 71.75 118 SER A N 1
ATOM 878 C CA . SER A 1 118 ? 6.854 1.861 -19.549 1.00 71.75 118 SER A CA 1
ATOM 879 C C . SER A 1 118 ? 8.059 1.018 -19.120 1.00 71.75 118 SER A C 1
ATOM 881 O O . SER A 1 118 ? 8.091 -0.174 -19.393 1.00 71.75 118 SER A O 1
ATOM 883 N N . ASN A 1 119 ? 9.014 1.622 -18.405 1.00 73.06 119 ASN A N 1
ATOM 884 C CA . ASN A 1 119 ? 10.221 0.951 -17.903 1.00 73.06 119 ASN A CA 1
ATOM 885 C C . ASN A 1 119 ? 10.462 1.215 -16.412 1.00 73.06 119 ASN A C 1
ATOM 887 O O . ASN A 1 119 ? 11.504 0.839 -15.880 1.00 73.06 119 ASN A O 1
ATOM 891 N N . SER A 1 120 ? 9.536 1.893 -15.744 1.00 78.12 120 SER A N 1
ATOM 892 C CA . SER A 1 120 ? 9.640 2.261 -14.338 1.00 78.12 120 SER A CA 1
ATOM 893 C C . SER A 1 120 ? 8.413 1.776 -13.583 1.00 78.12 120 SER A C 1
ATOM 895 O O . SER A 1 120 ? 7.321 1.699 -14.132 1.00 78.12 120 SER A O 1
ATOM 897 N N . GLY A 1 121 ? 8.580 1.422 -12.321 1.00 84.94 121 GLY A N 1
ATOM 898 C CA . GLY A 1 121 ? 7.492 1.066 -11.426 1.00 84.94 121 GLY A CA 1
ATOM 899 C C . GLY A 1 121 ? 7.700 1.739 -10.084 1.00 84.94 121 GLY A C 1
ATOM 900 O O . GLY A 1 121 ? 8.833 1.979 -9.677 1.00 84.94 121 GLY A O 1
ATOM 901 N N . VAL A 1 122 ? 6.611 2.030 -9.392 1.00 86.94 122 VAL A N 1
ATOM 902 C CA . VAL A 1 122 ? 6.632 2.517 -8.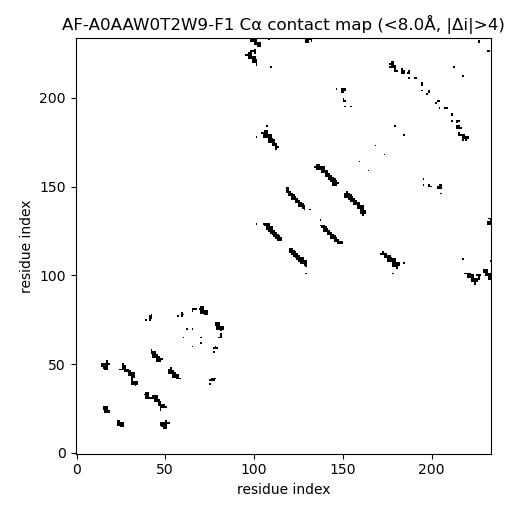019 1.00 86.94 122 VAL A CA 1
ATOM 903 C C . VAL A 1 122 ? 5.746 1.627 -7.164 1.00 86.94 122 VAL A C 1
ATOM 905 O O . VAL A 1 122 ? 4.642 1.251 -7.556 1.00 86.94 122 VAL A O 1
ATOM 908 N N . LEU A 1 123 ? 6.251 1.260 -5.995 1.00 92.00 123 LEU A N 1
ATOM 909 C CA . LEU A 1 123 ? 5.538 0.468 -5.012 1.00 92.00 123 LEU A CA 1
ATOM 910 C C . LEU A 1 123 ? 5.644 1.164 -3.661 1.00 92.00 123 LEU A C 1
ATOM 912 O O . LEU A 1 123 ? 6.739 1.341 -3.130 1.00 92.00 123 LEU A O 1
ATOM 916 N N . HIS A 1 124 ? 4.496 1.536 -3.111 1.00 95.31 124 HIS A N 1
ATOM 917 C CA . HIS A 1 124 ? 4.396 2.132 -1.789 1.00 95.31 124 HIS A CA 1
ATOM 918 C C . HIS A 1 124 ? 3.740 1.159 -0.813 1.00 95.31 124 HIS A C 1
ATOM 920 O O . HIS A 1 124 ? 2.695 0.583 -1.130 1.00 95.31 124 HIS A O 1
ATOM 926 N N . TYR A 1 125 ? 4.302 1.051 0.389 1.00 97.56 125 TYR A N 1
ATOM 927 C CA . TYR A 1 125 ? 3.625 0.508 1.564 1.00 97.56 125 TYR A CA 1
ATOM 928 C C . TYR A 1 125 ? 3.581 1.576 2.648 1.00 97.56 125 TYR A C 1
ATOM 930 O O . TYR A 1 125 ? 4.590 2.215 2.924 1.00 97.56 125 TYR A O 1
ATOM 938 N N . VAL A 1 126 ? 2.425 1.748 3.277 1.00 97.69 126 VAL A N 1
ATOM 939 C CA . VAL A 1 126 ? 2.270 2.627 4.437 1.00 97.69 126 VAL A CA 1
ATOM 940 C C . VAL A 1 126 ? 1.688 1.808 5.576 1.00 97.69 126 VAL A C 1
ATOM 942 O O . VAL A 1 126 ? 0.623 1.204 5.426 1.00 97.69 126 VAL A O 1
ATOM 945 N N . PHE A 1 127 ? 2.407 1.764 6.693 1.00 97.19 127 PHE A N 1
ATOM 946 C CA . PHE A 1 127 ? 1.970 1.109 7.919 1.00 97.19 127 PHE A CA 1
ATOM 947 C C . PHE A 1 127 ? 1.366 2.149 8.853 1.00 97.19 127 PHE A C 1
ATOM 949 O O . PHE A 1 127 ? 2.054 3.062 9.307 1.00 97.19 127 PHE A O 1
ATOM 956 N N . GLU A 1 128 ? 0.073 2.001 9.112 1.00 94.88 128 GLU A N 1
ATOM 957 C CA . GLU A 1 128 ? -0.702 2.888 9.967 1.00 94.88 128 GLU A CA 1
ATOM 958 C C . GLU A 1 128 ? -1.091 2.174 11.266 1.00 94.88 128 GLU A C 1
ATOM 960 O O . GLU A 1 128 ? -1.775 1.142 11.210 1.00 94.88 128 GLU A O 1
ATOM 965 N N . PRO A 1 129 ? -0.707 2.708 12.440 1.00 92.94 129 PRO A N 1
ATOM 966 C CA . PRO A 1 129 ? -1.087 2.122 13.717 1.00 92.94 129 PRO A CA 1
ATOM 967 C C . PRO A 1 129 ? -2.608 2.055 13.869 1.00 92.94 129 PRO A C 1
ATOM 969 O O . PRO A 1 129 ? -3.309 3.066 13.774 1.00 92.94 129 PRO A O 1
ATOM 972 N N . VAL A 1 130 ? -3.141 0.866 14.135 1.00 90.25 130 VAL A N 1
ATOM 973 C CA . VAL A 1 130 ? -4.586 0.668 14.304 1.00 90.25 130 VAL A CA 1
ATOM 974 C C . VAL A 1 130 ? -5.086 1.401 15.553 1.00 90.25 130 VAL A C 1
ATOM 976 O O . VAL A 1 130 ? -4.455 1.362 16.609 1.00 90.25 130 VAL A O 1
ATOM 979 N N . GLY A 1 131 ? -6.254 2.040 15.453 1.00 83.00 131 GLY A N 1
ATOM 980 C CA . GLY A 1 131 ? -6.836 2.820 16.549 1.00 83.00 131 GLY A CA 1
ATOM 981 C C . GLY A 1 131 ? -6.255 4.225 16.689 1.00 83.00 131 GLY A C 1
ATOM 982 O O . GLY A 1 131 ? -6.642 4.949 17.595 1.00 83.00 131 GLY A O 1
ATOM 983 N N . SER A 1 132 ? -5.373 4.639 15.779 1.00 85.62 132 SER A N 1
ATOM 984 C CA . SER A 1 132 ? -4.971 6.040 15.696 1.00 85.62 132 SER A CA 1
ATOM 985 C C . SER A 1 132 ? -6.024 6.905 14.993 1.00 85.62 132 SER A C 1
ATOM 987 O O . SER A 1 132 ? -5.864 8.119 14.987 1.00 85.62 132 SER A O 1
ATOM 989 N N . ARG A 1 133 ? -7.075 6.325 14.386 1.00 78.62 133 ARG A N 1
ATOM 990 C CA . ARG A 1 133 ? -8.094 7.017 13.571 1.00 78.62 133 ARG A CA 1
ATOM 991 C C . ARG A 1 133 ? -8.610 8.291 14.249 1.00 78.62 133 ARG A C 1
ATOM 993 O O . ARG A 1 133 ? -9.063 8.253 15.385 1.00 78.62 133 ARG A O 1
ATOM 1000 N N . GLY A 1 134 ? -8.539 9.414 13.533 1.00 77.25 134 GLY A N 1
ATOM 1001 C CA . GLY A 1 134 ? -8.918 10.736 14.048 1.00 77.25 134 GLY A CA 1
ATOM 1002 C C . GLY A 1 134 ? -7.766 11.554 14.640 1.00 77.25 134 GLY A C 1
ATOM 1003 O O . GLY A 1 134 ? -7.958 12.732 14.898 1.00 77.25 134 GLY A O 1
ATOM 1004 N N . MET A 1 135 ? -6.568 10.980 14.784 1.00 83.06 135 MET A N 1
ATOM 1005 C CA . MET A 1 135 ? -5.356 11.690 15.209 1.00 83.06 135 MET A CA 1
ATOM 1006 C C . MET A 1 135 ? -4.544 12.170 13.987 1.00 83.06 135 MET A C 1
ATOM 1008 O O . MET A 1 135 ? -3.945 11.337 13.300 1.00 83.06 135 MET A O 1
ATOM 1012 N N . PRO A 1 136 ? -4.512 13.472 13.660 1.00 81.75 136 PRO A N 1
ATOM 1013 C CA . PRO A 1 136 ? -3.848 13.957 12.445 1.00 81.75 136 PRO A CA 1
ATOM 1014 C C . PRO A 1 136 ? -2.315 13.840 12.507 1.00 81.75 136 PRO A C 1
ATOM 1016 O O . PRO A 1 136 ? -1.673 13.502 11.516 1.00 81.75 136 PRO A O 1
ATOM 1019 N N . SER A 1 137 ? -1.745 13.996 13.706 1.00 83.12 137 SER A N 1
ATOM 1020 C CA . SER A 1 137 ? -0.312 13.860 14.004 1.00 83.12 137 SER A CA 1
ATOM 1021 C C . SER A 1 137 ? 0.167 12.414 14.190 1.00 83.12 137 SER A C 1
ATOM 1023 O O . SER A 1 137 ? 1.326 12.195 14.537 1.00 83.12 137 SER A O 1
ATOM 1025 N N . ALA A 1 138 ? -0.698 11.413 13.985 1.00 87.44 138 ALA A N 1
ATOM 1026 C CA . ALA A 1 138 ? -0.290 10.014 14.078 1.00 87.44 138 ALA A CA 1
ATOM 1027 C C . ALA A 1 138 ? 0.828 9.723 13.070 1.00 87.44 138 ALA A C 1
ATOM 1029 O O . ALA A 1 138 ? 0.688 10.046 11.891 1.00 87.44 138 ALA A O 1
ATOM 1030 N N . ILE A 1 139 ? 1.907 9.097 13.542 1.00 92.31 139 ILE A N 1
ATOM 1031 C CA . ILE A 1 139 ? 3.059 8.733 12.717 1.00 92.31 139 ILE A CA 1
ATOM 1032 C C . ILE A 1 139 ? 2.775 7.408 12.003 1.00 92.31 139 ILE A C 1
ATOM 1034 O O . ILE A 1 139 ? 2.410 6.407 12.627 1.00 92.31 139 ILE A O 1
ATOM 1038 N N . LEU A 1 140 ? 2.935 7.418 10.685 1.00 96.44 140 LEU A N 1
ATOM 1039 C CA . LEU A 1 140 ? 2.798 6.294 9.771 1.00 96.44 140 LEU A CA 1
ATOM 1040 C C . LEU A 1 140 ? 4.170 6.013 9.148 1.00 96.44 140 LEU A C 1
ATOM 1042 O O . LEU A 1 140 ? 4.877 6.933 8.745 1.00 96.44 140 LEU A O 1
ATOM 1046 N N . HIS A 1 141 ? 4.531 4.737 9.014 1.00 96.62 141 HIS A N 1
ATOM 1047 C CA . HIS A 1 141 ? 5.796 4.354 8.380 1.00 96.62 141 HIS A CA 1
ATOM 1048 C C . HIS A 1 141 ? 5.588 4.128 6.884 1.00 96.62 141 HIS A C 1
ATOM 1050 O O . HIS A 1 141 ? 4.902 3.175 6.498 1.00 96.62 141 HIS A O 1
ATOM 1056 N N . MET A 1 142 ? 6.194 4.966 6.044 1.00 96.06 142 MET A N 1
ATOM 1057 C CA . MET A 1 142 ? 6.122 4.867 4.590 1.00 96.06 142 MET A CA 1
ATOM 1058 C C . MET A 1 142 ? 7.387 4.227 4.014 1.00 96.06 142 MET A C 1
ATOM 1060 O O . MET A 1 142 ? 8.512 4.578 4.354 1.00 96.06 142 MET A O 1
ATOM 1064 N N . HIS A 1 143 ? 7.176 3.275 3.112 1.00 95.31 143 HIS A N 1
ATOM 1065 C CA . HIS A 1 143 ? 8.201 2.557 2.369 1.00 95.31 143 HIS A CA 1
ATOM 1066 C C . HIS A 1 143 ? 7.937 2.757 0.882 1.00 95.31 143 HIS A C 1
ATOM 1068 O O . HIS A 1 143 ? 6.864 2.394 0.389 1.00 95.31 143 HIS A O 1
ATOM 1074 N N . ARG A 1 144 ? 8.902 3.321 0.162 1.00 93.81 144 ARG A N 1
ATOM 1075 C CA . ARG A 1 144 ? 8.796 3.644 -1.259 1.00 93.81 144 ARG A CA 1
ATOM 1076 C C . ARG A 1 144 ? 9.894 2.948 -2.039 1.00 93.81 144 ARG A C 1
ATOM 1078 O O . ARG A 1 144 ? 11.073 3.189 -1.822 1.00 93.81 144 ARG A O 1
ATOM 1085 N N . MET A 1 145 ? 9.486 2.105 -2.979 1.00 91.62 145 MET A N 1
ATOM 1086 C CA . MET A 1 145 ? 10.384 1.357 -3.850 1.00 91.62 145 MET A CA 1
ATOM 1087 C C . MET A 1 145 ? 10.182 1.802 -5.289 1.00 91.62 145 MET A C 1
ATOM 1089 O O . MET A 1 145 ? 9.070 1.715 -5.812 1.00 91.62 145 MET A O 1
ATOM 1093 N N . ILE A 1 146 ? 11.256 2.239 -5.936 1.00 89.12 146 ILE A N 1
ATOM 1094 C CA . ILE A 1 146 ? 11.269 2.575 -7.358 1.00 89.12 146 ILE A CA 1
ATOM 1095 C C . ILE A 1 146 ? 12.000 1.465 -8.091 1.00 89.12 146 ILE A C 1
ATOM 1097 O O . ILE A 1 146 ? 13.146 1.144 -7.776 1.00 89.12 146 ILE A O 1
ATOM 1101 N N . LEU A 1 147 ? 11.329 0.872 -9.071 1.00 86.06 147 LEU A N 1
ATOM 1102 C CA . LEU A 1 147 ? 11.927 -0.095 -9.970 1.00 86.06 147 LEU A CA 1
ATOM 1103 C C . LEU A 1 147 ? 12.184 0.544 -11.326 1.00 86.06 147 LEU A C 1
ATOM 1105 O O . LEU A 1 147 ? 11.319 1.241 -11.846 1.00 86.06 147 LEU A O 1
ATOM 1109 N N . ARG A 1 148 ? 13.320 0.222 -11.940 1.00 85.19 148 ARG A N 1
ATOM 1110 C CA . ARG A 1 148 ? 13.645 0.595 -13.316 1.00 85.19 148 ARG A CA 1
ATOM 1111 C C . ARG A 1 148 ? 14.185 -0.609 -14.060 1.00 85.19 148 ARG A C 1
ATOM 1113 O O . ARG A 1 148 ? 15.108 -1.281 -13.600 1.00 85.19 148 ARG A O 1
ATOM 1120 N N . SER A 1 149 ? 13.543 -0.941 -15.175 1.00 82.06 149 SER A N 1
ATOM 1121 C CA . SER A 1 149 ? 13.849 -2.125 -15.983 1.00 82.06 149 SER A CA 1
ATOM 1122 C C . SER A 1 149 ? 13.933 -3.411 -15.143 1.00 82.06 149 SER A C 1
ATOM 1124 O O . SER A 1 149 ? 14.805 -4.251 -15.340 1.00 82.06 149 SER A O 1
ATOM 1126 N N . GLY A 1 150 ? 13.047 -3.542 -14.147 1.00 77.69 150 GLY A N 1
ATOM 1127 C CA . GLY A 1 150 ? 12.971 -4.706 -13.258 1.00 77.69 150 GLY A CA 1
ATOM 1128 C C . GLY A 1 150 ? 13.977 -4.742 -12.098 1.00 77.69 150 GLY A C 1
ATOM 1129 O O . GLY A 1 150 ? 13.918 -5.676 -11.293 1.00 77.69 150 GLY A O 1
ATOM 1130 N N . ASN A 1 151 ? 14.850 -3.740 -11.970 1.00 84.69 151 ASN A N 1
ATOM 1131 C CA . ASN A 1 151 ? 15.795 -3.591 -10.862 1.00 84.69 151 ASN A CA 1
ATOM 1132 C C . ASN A 1 151 ? 15.291 -2.567 -9.849 1.00 84.69 151 ASN A C 1
ATOM 1134 O O . ASN A 1 151 ? 14.654 -1.596 -10.238 1.00 84.69 151 ASN A O 1
ATOM 1138 N N . LEU A 1 152 ? 15.586 -2.776 -8.565 1.00 87.62 152 LEU A N 1
ATOM 1139 C CA . LEU A 1 152 ? 15.312 -1.795 -7.517 1.00 87.62 152 LEU A CA 1
ATOM 1140 C C . LEU A 1 152 ? 16.347 -0.671 -7.626 1.00 87.62 152 LEU A C 1
ATOM 1142 O O . LEU A 1 152 ? 17.532 -0.903 -7.394 1.00 87.62 152 LEU A O 1
ATOM 1146 N N . GLU A 1 153 ? 15.887 0.504 -8.037 1.00 85.62 153 GLU A N 1
ATOM 1147 C CA . GLU A 1 153 ? 16.702 1.705 -8.217 1.00 85.62 153 GLU A CA 1
ATOM 1148 C C . GLU A 1 153 ? 16.772 2.508 -6.924 1.00 85.62 153 GLU A C 1
ATOM 1150 O O . GLU A 1 153 ? 17.863 2.881 -6.503 1.00 85.62 153 GLU A O 1
ATOM 1155 N N . ASN A 1 154 ? 15.621 2.719 -6.278 1.00 87.69 154 ASN A N 1
ATOM 1156 C CA . ASN A 1 154 ? 15.544 3.491 -5.046 1.00 87.69 154 ASN A CA 1
ATOM 1157 C C . ASN A 1 154 ? 14.660 2.813 -3.998 1.00 87.69 154 ASN A C 1
ATOM 1159 O O . ASN A 1 154 ? 13.622 2.233 -4.337 1.00 87.69 154 ASN A O 1
ATOM 1163 N N . LEU A 1 155 ? 15.071 2.914 -2.734 1.00 90.38 155 LEU A N 1
ATOM 1164 C CA . LEU A 1 155 ? 14.334 2.430 -1.573 1.00 90.38 155 LEU A CA 1
ATOM 1165 C C . LEU A 1 155 ? 14.361 3.495 -0.472 1.00 90.38 155 LEU A C 1
ATOM 1167 O O . LEU A 1 155 ? 15.344 3.609 0.255 1.00 90.38 155 LEU A O 1
ATOM 1171 N N . ASP A 1 156 ? 13.267 4.239 -0.336 1.00 87.25 156 ASP A N 1
ATOM 1172 C CA . ASP A 1 156 ? 13.117 5.257 0.701 1.00 87.25 156 ASP A CA 1
ATOM 1173 C C . ASP A 1 156 ? 12.250 4.713 1.837 1.00 87.25 156 ASP A C 1
ATOM 1175 O O . ASP A 1 156 ? 11.161 4.179 1.603 1.00 87.25 156 ASP A O 1
ATOM 1179 N N . ILE A 1 157 ? 12.718 4.876 3.072 1.00 92.44 157 ILE A N 1
ATOM 1180 C CA . ILE A 1 157 ? 11.943 4.588 4.279 1.00 92.44 157 ILE A CA 1
ATOM 1181 C C . ILE A 1 157 ? 11.918 5.864 5.104 1.00 92.44 157 ILE A C 1
ATOM 1183 O O . ILE A 1 157 ? 12.972 6.371 5.482 1.00 92.44 157 ILE A O 1
ATOM 1187 N N . TYR A 1 158 ? 10.727 6.375 5.378 1.00 92.62 158 TYR A N 1
ATOM 1188 C CA . TYR A 1 158 ? 10.550 7.597 6.149 1.00 92.62 158 TYR A CA 1
ATOM 1189 C C . TYR A 1 158 ? 9.198 7.604 6.855 1.00 92.62 158 TYR A C 1
ATOM 1191 O O . TYR A 1 158 ? 8.278 6.857 6.508 1.00 92.62 158 TYR A O 1
ATOM 1199 N N . ASP A 1 159 ? 9.102 8.453 7.866 1.00 93.12 159 ASP A N 1
ATOM 1200 C CA . ASP A 1 159 ? 7.888 8.646 8.640 1.00 93.12 159 ASP A CA 1
ATOM 1201 C C . ASP A 1 159 ? 7.080 9.798 8.045 1.00 93.12 159 ASP A C 1
ATOM 1203 O O . ASP A 1 159 ? 7.638 10.812 7.628 1.00 93.12 159 ASP A O 1
ATOM 1207 N N . ILE A 1 160 ? 5.764 9.619 7.990 1.00 95.12 160 ILE A N 1
ATOM 1208 C CA . ILE A 1 160 ? 4.803 10.646 7.584 1.00 95.12 160 ILE A CA 1
ATOM 1209 C C . ILE A 1 160 ? 3.689 10.733 8.619 1.00 95.12 160 ILE A C 1
ATOM 1211 O O . ILE A 1 160 ? 3.362 9.760 9.295 1.00 95.12 160 ILE A O 1
ATOM 1215 N N . THR A 1 161 ? 3.059 11.885 8.720 1.00 92.81 161 THR A N 1
ATOM 1216 C CA . THR A 1 161 ? 1.839 12.086 9.496 1.00 92.81 161 THR A CA 1
ATOM 1217 C C . THR A 1 161 ? 0.614 11.588 8.731 1.00 92.81 161 THR A C 1
ATOM 1219 O O . THR A 1 161 ? 0.632 11.402 7.507 1.00 92.81 161 THR A O 1
ATOM 1222 N N . ARG A 1 162 ? -0.506 11.398 9.435 1.00 88.62 162 ARG A N 1
ATOM 1223 C CA . ARG A 1 162 ? -1.770 11.055 8.773 1.00 88.62 162 ARG A CA 1
ATOM 1224 C C . ARG A 1 162 ? -2.224 12.148 7.805 1.00 88.62 162 ARG A C 1
ATOM 1226 O O . ARG A 1 162 ? -2.778 11.813 6.759 1.00 88.62 162 ARG A O 1
ATOM 1233 N N . ASP A 1 163 ? -2.031 13.420 8.131 1.00 85.19 163 ASP A N 1
ATOM 1234 C CA . ASP A 1 163 ? -2.427 14.508 7.230 1.00 85.19 163 ASP A CA 1
ATOM 1235 C C . ASP A 1 163 ? -1.571 14.547 5.962 1.00 85.19 163 ASP A C 1
ATOM 1237 O O . ASP A 1 163 ? -2.113 14.654 4.861 1.00 85.19 163 ASP A O 1
ATOM 1241 N N . GLU A 1 164 ? -0.262 14.324 6.074 1.00 86.19 164 GLU A N 1
ATOM 1242 C CA . GLU A 1 164 ? 0.594 14.128 4.899 1.00 86.19 164 GLU A CA 1
ATOM 1243 C C . GLU A 1 164 ? 0.143 12.916 4.080 1.00 86.19 164 GLU A C 1
ATOM 1245 O O . GLU A 1 164 ? 0.043 12.995 2.855 1.00 86.19 164 GLU A O 1
ATOM 1250 N N . PHE A 1 165 ? -0.224 11.810 4.736 1.00 93.06 165 PHE A N 1
ATOM 1251 C CA . PHE A 1 165 ? -0.770 10.644 4.046 1.00 93.06 165 PHE A CA 1
ATOM 1252 C C . PHE A 1 165 ? -2.093 10.950 3.326 1.00 93.06 165 PHE A C 1
ATOM 1254 O O . PHE A 1 165 ? -2.292 10.501 2.197 1.00 93.06 165 PHE A O 1
ATOM 1261 N N . ARG A 1 166 ? -2.993 11.745 3.920 1.00 86.69 166 ARG A N 1
ATOM 1262 C CA . ARG A 1 166 ? -4.233 12.201 3.262 1.00 86.69 166 ARG A CA 1
ATOM 1263 C C . ARG A 1 166 ? -3.929 12.998 1.997 1.00 86.69 166 ARG A C 1
ATOM 1265 O O . ARG A 1 166 ? -4.548 12.734 0.969 1.00 86.69 166 ARG A O 1
ATOM 1272 N N . ASN A 1 167 ? -2.946 13.894 2.052 1.00 83.31 167 ASN A N 1
ATOM 1273 C CA . ASN A 1 167 ? -2.500 14.652 0.886 1.00 83.31 167 ASN A CA 1
ATOM 1274 C C . ASN A 1 167 ? -1.905 13.727 -0.180 1.00 83.31 167 ASN A C 1
ATOM 1276 O O . ASN A 1 167 ? -2.291 13.805 -1.343 1.00 83.31 167 ASN A O 1
ATOM 1280 N N . LEU A 1 168 ? -1.058 12.768 0.202 1.00 83.44 168 LEU A N 1
ATOM 1281 C CA . LEU A 1 168 ? -0.488 11.792 -0.733 1.00 83.44 168 LEU A CA 1
ATOM 1282 C C . LEU A 1 168 ? -1.549 10.944 -1.443 1.00 83.44 168 LEU A C 1
ATOM 1284 O O . LEU A 1 168 ? -1.338 10.541 -2.586 1.00 83.44 168 LEU A O 1
ATOM 1288 N N . ARG A 1 169 ? -2.699 10.692 -0.811 1.00 83.94 169 ARG A N 1
ATOM 1289 C CA . ARG A 1 169 ? -3.823 9.968 -1.429 1.00 83.94 169 ARG A CA 1
ATOM 1290 C C . ARG A 1 169 ? -4.536 10.742 -2.540 1.00 83.94 169 ARG A C 1
ATOM 1292 O O . ARG A 1 169 ? -5.316 10.130 -3.264 1.00 83.94 169 ARG A O 1
ATOM 1299 N N . SER A 1 170 ? -4.274 12.043 -2.687 1.00 78.25 170 SER A N 1
ATOM 1300 C CA . SER A 1 170 ? -4.713 12.826 -3.853 1.00 78.25 170 SER A CA 1
ATOM 1301 C C . SER A 1 170 ? -3.837 12.584 -5.086 1.00 78.25 170 SER A C 1
ATOM 1303 O O . SER A 1 170 ? -4.329 12.634 -6.208 1.00 78.25 170 SER A O 1
ATOM 1305 N N . THR A 1 171 ? -2.559 12.261 -4.874 1.00 79.69 171 THR A N 1
ATOM 1306 C CA . THR A 1 171 ? -1.576 12.011 -5.939 1.00 79.69 171 THR A CA 1
ATOM 1307 C C . THR A 1 171 ? -1.473 10.528 -6.286 1.00 79.69 171 THR A C 1
ATOM 1309 O O . THR A 1 171 ? -1.264 10.163 -7.439 1.00 79.69 171 THR A O 1
ATOM 1312 N N . TYR A 1 172 ? -1.602 9.658 -5.284 1.00 83.69 172 TYR A N 1
ATOM 1313 C CA . TYR A 1 172 ? -1.388 8.222 -5.411 1.00 83.69 172 TYR A CA 1
ATOM 1314 C C . TYR A 1 172 ? -2.623 7.428 -4.990 1.00 83.69 172 TYR A C 1
ATOM 1316 O O . TYR A 1 172 ? -3.189 7.621 -3.912 1.00 83.69 172 TYR A O 1
ATOM 1324 N N . THR A 1 173 ? -2.981 6.431 -5.795 1.00 87.50 173 THR A N 1
ATOM 1325 C CA . THR A 1 173 ? -4.106 5.529 -5.521 1.00 87.50 173 THR A CA 1
ATOM 1326 C C . THR A 1 173 ? -3.731 4.482 -4.472 1.00 87.50 173 THR A C 1
ATOM 1328 O O . THR A 1 173 ? -3.361 3.350 -4.798 1.00 87.50 173 THR A O 1
ATOM 1331 N N . PHE A 1 174 ? -3.781 4.855 -3.193 1.00 91.00 174 PHE A N 1
ATOM 1332 C CA . PHE A 1 174 ? -3.595 3.915 -2.089 1.00 91.00 174 PHE A CA 1
ATOM 1333 C C . PHE A 1 174 ? -4.858 3.096 -1.826 1.00 91.00 174 PHE A C 1
ATOM 1335 O O . PHE A 1 174 ? -5.952 3.627 -1.620 1.00 91.00 174 PHE A O 1
ATOM 1342 N N . SER A 1 175 ? -4.674 1.783 -1.749 1.00 89.50 175 SER A N 1
ATOM 1343 C CA . SER A 1 175 ? -5.693 0.806 -1.379 1.00 89.50 175 SER A CA 1
ATOM 1344 C C . SER A 1 175 ? -5.355 0.180 -0.028 1.00 89.50 175 SER A C 1
ATOM 1346 O O . SER A 1 175 ? -4.184 -0.023 0.294 1.00 89.50 175 SER A O 1
ATOM 1348 N N . LEU A 1 176 ? -6.371 -0.123 0.783 1.00 90.75 176 LEU A N 1
ATOM 1349 C CA . LEU A 1 176 ? -6.161 -0.880 2.017 1.00 90.75 176 LEU A CA 1
ATOM 1350 C C . LEU A 1 176 ? -5.845 -2.326 1.637 1.00 90.75 176 LEU A C 1
ATOM 1352 O O . LEU A 1 176 ? -6.727 -3.053 1.185 1.00 90.75 176 LEU A O 1
ATOM 1356 N N . PHE A 1 177 ? -4.597 -2.732 1.836 1.00 93.31 177 PHE A N 1
ATOM 1357 C CA . PHE A 1 177 ? -4.136 -4.088 1.562 1.00 93.31 177 PHE A CA 1
ATOM 1358 C C . PHE A 1 177 ? -4.561 -5.066 2.667 1.00 93.31 177 PHE A C 1
ATOM 1360 O O . PHE A 1 177 ? -4.791 -6.245 2.409 1.00 93.31 177 PHE A O 1
ATOM 1367 N N . GLY A 1 178 ? -4.716 -4.567 3.896 1.00 92.25 178 GLY A N 1
ATOM 1368 C CA . GLY A 1 178 ? -5.251 -5.312 5.032 1.00 92.25 178 GLY A CA 1
ATOM 1369 C C . GLY A 1 178 ? -4.538 -4.958 6.329 1.00 92.25 178 GLY A C 1
ATOM 1370 O O . GLY A 1 178 ? -3.913 -3.912 6.446 1.00 92.25 178 GLY A O 1
ATOM 1371 N N . GLY A 1 179 ? -4.635 -5.842 7.312 1.00 93.00 179 GLY A N 1
ATOM 1372 C CA . GLY A 1 179 ? -4.006 -5.722 8.616 1.00 93.00 179 GLY A CA 1
ATOM 1373 C C . GLY A 1 179 ? -2.840 -6.686 8.812 1.00 93.00 179 GLY A C 1
ATOM 1374 O O . GLY A 1 179 ? -2.933 -7.855 8.442 1.00 93.00 179 GLY A O 1
ATOM 1375 N N . THR A 1 180 ? -1.766 -6.238 9.455 1.00 95.56 180 THR A N 1
ATOM 1376 C CA . THR A 1 180 ? -0.642 -7.076 9.884 1.00 95.56 180 THR A CA 1
ATOM 1377 C C . THR A 1 180 ? -0.248 -6.830 11.350 1.00 95.56 180 THR A C 1
ATOM 1379 O O . THR A 1 180 ? -0.826 -6.004 12.058 1.00 95.56 180 THR A O 1
ATOM 1382 N N . THR A 1 181 ? 0.734 -7.590 11.832 1.00 95.50 181 THR A N 1
ATOM 1383 C CA . THR A 1 181 ? 1.297 -7.447 13.183 1.00 95.50 181 THR A CA 1
ATOM 1384 C C . THR A 1 181 ? 2.639 -6.724 13.138 1.00 95.50 181 THR A C 1
ATOM 1386 O O . THR A 1 181 ? 3.359 -6.822 12.142 1.00 95.50 181 THR A O 1
ATOM 1389 N N . ASN A 1 182 ? 3.048 -6.094 14.241 1.00 95.00 182 ASN A N 1
ATOM 1390 C CA . ASN A 1 182 ? 4.375 -5.470 14.360 1.00 95.00 182 ASN A CA 1
ATOM 1391 C C . ASN A 1 182 ? 5.505 -6.480 14.086 1.00 95.00 182 ASN A C 1
ATOM 1393 O O . ASN A 1 182 ? 6.494 -6.165 13.428 1.00 95.00 182 ASN A O 1
ATOM 1397 N N . LYS A 1 183 ? 5.331 -7.738 14.516 1.00 95.50 183 LYS A N 1
ATOM 1398 C CA . LYS A 1 183 ? 6.292 -8.824 14.264 1.00 95.50 183 LYS A CA 1
ATOM 1399 C C . LYS A 1 183 ? 6.477 -9.097 12.768 1.00 95.50 183 LYS A C 1
ATOM 1401 O O . LYS A 1 183 ? 7.597 -9.343 12.324 1.00 95.50 183 LYS A O 1
ATOM 1406 N N . LEU A 1 184 ? 5.391 -9.097 11.995 1.00 95.94 184 LEU A N 1
ATOM 1407 C CA . LEU A 1 184 ? 5.432 -9.330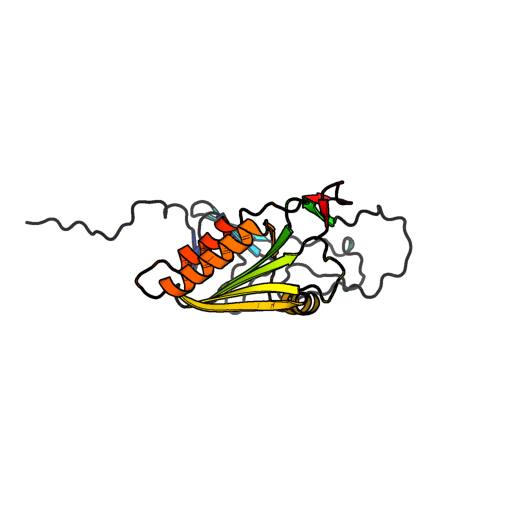 10.548 1.00 95.94 184 LEU A CA 1
ATOM 1408 C C . LEU A 1 184 ? 5.926 -8.091 9.791 1.00 95.94 184 LEU A C 1
ATOM 1410 O O . LEU A 1 184 ? 6.744 -8.245 8.888 1.00 95.94 184 LEU A O 1
ATOM 1414 N N . MET A 1 185 ? 5.532 -6.887 10.219 1.00 95.38 185 MET A N 1
ATOM 1415 C CA . MET A 1 185 ? 6.085 -5.627 9.713 1.00 95.38 185 MET A CA 1
ATOM 1416 C C . MET A 1 185 ? 7.611 -5.583 9.887 1.00 95.38 185 MET A C 1
ATOM 1418 O O . MET A 1 185 ? 8.333 -5.348 8.927 1.00 95.38 185 MET A O 1
ATOM 1422 N N . ASN A 1 186 ? 8.141 -5.914 11.067 1.00 94.81 186 ASN A N 1
ATOM 1423 C CA . ASN A 1 186 ? 9.592 -5.926 11.288 1.00 94.81 186 ASN A CA 1
ATOM 1424 C C . ASN A 1 186 ? 10.303 -6.979 10.422 1.00 94.81 186 ASN A C 1
ATOM 1426 O O . ASN A 1 186 ? 11.391 -6.735 9.903 1.00 94.81 186 ASN A O 1
ATOM 1430 N N . LYS A 1 187 ? 9.679 -8.143 10.192 1.00 94.81 187 LYS A N 1
ATOM 1431 C CA . LYS A 1 187 ? 10.201 -9.136 9.236 1.00 94.81 187 LYS A CA 1
ATOM 1432 C C . LYS A 1 187 ? 10.222 -8.606 7.802 1.00 94.81 187 LYS A C 1
ATOM 1434 O O . LYS A 1 187 ? 11.176 -8.901 7.083 1.00 94.81 187 LYS A O 1
ATOM 1439 N N . PHE A 1 188 ? 9.197 -7.857 7.401 1.00 95.00 188 PHE A N 1
ATOM 1440 C CA . PHE A 1 188 ? 9.147 -7.166 6.115 1.00 95.00 188 PHE A CA 1
ATOM 1441 C C . PHE A 1 188 ? 10.301 -6.159 6.002 1.00 95.00 188 PHE A C 1
ATOM 1443 O O . PHE A 1 188 ? 11.114 -6.309 5.093 1.00 95.00 188 PHE A O 1
ATOM 1450 N N . LYS A 1 189 ? 10.474 -5.255 6.981 1.00 93.19 189 LYS A N 1
ATOM 1451 C CA . LYS A 1 189 ? 11.584 -4.278 7.020 1.00 93.19 189 LYS A CA 1
ATOM 1452 C C . LYS A 1 189 ? 12.956 -4.965 6.905 1.00 93.19 189 LYS A C 1
ATOM 1454 O O . LYS A 1 189 ? 13.792 -4.603 6.082 1.00 93.19 189 LYS A O 1
ATOM 1459 N N . ASN A 1 190 ? 13.158 -6.059 7.641 1.00 91.69 190 ASN A N 1
ATOM 1460 C CA . ASN A 1 190 ? 14.400 -6.839 7.579 1.00 91.69 190 ASN A CA 1
ATOM 1461 C C . ASN A 1 190 ? 14.638 -7.502 6.213 1.00 91.69 190 ASN A C 1
ATOM 1463 O O . ASN A 1 190 ? 15.784 -7.707 5.806 1.00 91.69 190 ASN A O 1
ATOM 1467 N N . ARG A 1 191 ? 13.582 -7.919 5.505 1.00 90.81 191 ARG A N 1
ATOM 1468 C CA . ARG A 1 191 ? 13.728 -8.478 4.155 1.00 90.81 191 ARG A CA 1
ATOM 1469 C C . ARG A 1 191 ? 14.015 -7.394 3.139 1.00 90.81 191 ARG A C 1
ATOM 1471 O O . ARG A 1 191 ? 14.829 -7.643 2.257 1.00 90.81 191 ARG A O 1
ATOM 1478 N N . GLU A 1 192 ? 13.372 -6.248 3.280 1.00 89.75 192 GLU A N 1
ATOM 1479 C CA . GLU A 1 192 ? 13.537 -5.086 2.421 1.00 89.75 192 GLU A CA 1
ATOM 1480 C C . GLU A 1 192 ? 15.003 -4.643 2.370 1.00 89.75 192 GLU A C 1
ATOM 1482 O O . GLU A 1 192 ? 15.601 -4.655 1.297 1.00 89.75 192 GLU A O 1
ATOM 1487 N N . GLN A 1 193 ? 15.643 -4.458 3.529 1.00 87.31 193 GLN A N 1
ATOM 1488 C CA . GLN A 1 193 ? 17.082 -4.162 3.618 1.00 87.31 193 GLN A CA 1
ATOM 1489 C C . GLN A 1 193 ? 17.958 -5.228 2.936 1.00 87.31 193 GLN A C 1
ATOM 1491 O O . GLN A 1 193 ? 19.002 -4.940 2.349 1.00 87.31 193 GLN A O 1
ATOM 1496 N N . LYS A 1 194 ? 17.544 -6.500 2.989 1.00 86.75 194 LYS A N 1
ATOM 1497 C CA . LYS A 1 194 ? 18.253 -7.580 2.292 1.00 86.75 194 LYS A CA 1
ATOM 1498 C C . LYS A 1 194 ? 17.974 -7.606 0.787 1.00 86.75 194 LYS A C 1
ATOM 1500 O O . LYS A 1 194 ? 18.746 -8.239 0.069 1.00 86.75 194 LYS A O 1
ATOM 1505 N N . ILE A 1 195 ? 16.853 -7.067 0.313 1.00 85.94 195 ILE A N 1
ATOM 1506 C CA . ILE A 1 195 ? 16.541 -6.936 -1.116 1.00 85.94 195 ILE A CA 1
ATOM 1507 C C . ILE A 1 195 ? 17.357 -5.785 -1.686 1.00 85.94 195 ILE A C 1
ATOM 1509 O O . ILE A 1 195 ? 18.057 -6.011 -2.668 1.00 85.94 195 ILE A O 1
ATOM 1513 N N . ASP A 1 196 ? 17.367 -4.642 -1.005 1.00 84.12 196 ASP A N 1
ATOM 1514 C CA . ASP A 1 196 ? 18.159 -3.463 -1.353 1.00 84.12 196 ASP A CA 1
ATOM 1515 C C . ASP A 1 196 ? 19.636 -3.813 -1.622 1.00 84.12 196 ASP A C 1
ATOM 1517 O O . ASP A 1 196 ? 20.144 -3.662 -2.735 1.00 84.12 196 ASP A O 1
ATOM 1521 N N . ARG A 1 197 ? 20.294 -4.490 -0.670 1.00 79.88 197 ARG A N 1
ATOM 1522 C CA . ARG A 1 197 ? 21.700 -4.916 -0.826 1.00 79.88 197 ARG A CA 1
ATOM 1523 C C . ARG A 1 197 ? 21.931 -5.979 -1.911 1.00 79.88 197 ARG A C 1
ATOM 1525 O O . ARG A 1 197 ? 23.027 -6.067 -2.460 1.00 79.88 197 ARG A O 1
ATOM 1532 N N . ARG A 1 198 ? 20.944 -6.841 -2.199 1.00 74.31 198 ARG A N 1
ATOM 1533 C CA . ARG A 1 198 ? 21.109 -8.029 -3.074 1.00 74.31 198 ARG A CA 1
ATOM 1534 C C . ARG A 1 198 ? 20.536 -7.859 -4.478 1.00 74.31 198 ARG A C 1
ATOM 1536 O O . ARG A 1 198 ? 20.750 -8.738 -5.309 1.00 74.31 198 ARG A O 1
ATOM 1543 N N . CYS A 1 199 ? 19.831 -6.766 -4.763 1.00 75.88 199 CYS A N 1
ATOM 1544 C CA . CYS A 1 199 ? 19.291 -6.492 -6.095 1.00 75.88 199 CYS A CA 1
ATOM 1545 C C . CYS A 1 199 ? 20.344 -6.042 -7.123 1.00 75.88 199 CYS A C 1
ATOM 1547 O O . CYS A 1 199 ? 20.001 -5.893 -8.287 1.00 75.88 199 CYS A O 1
ATOM 1549 N N . LYS A 1 200 ? 21.624 -5.926 -6.742 1.00 64.00 200 LYS A N 1
ATOM 1550 C CA . LYS A 1 200 ? 22.722 -5.500 -7.631 1.00 64.00 200 LYS A CA 1
ATOM 1551 C C . LYS A 1 200 ? 23.532 -6.640 -8.270 1.00 64.00 200 LYS A C 1
ATOM 1553 O O . LYS A 1 200 ? 24.235 -6.410 -9.245 1.00 64.00 200 LYS A O 1
ATOM 1558 N N . ARG A 1 201 ? 23.449 -7.877 -7.760 1.00 56.62 201 ARG A N 1
ATOM 1559 C CA . ARG A 1 201 ? 24.164 -9.045 -8.316 1.00 56.62 201 ARG A CA 1
ATOM 1560 C C . ARG A 1 201 ? 23.167 -10.122 -8.745 1.00 56.62 201 ARG A C 1
ATOM 1562 O O . ARG A 1 201 ? 22.645 -10.860 -7.915 1.00 56.62 201 ARG A O 1
ATOM 1569 N N . ASN A 1 202 ? 22.912 -10.170 -10.053 1.00 57.50 202 ASN A N 1
ATOM 1570 C CA . ASN A 1 202 ? 22.313 -11.287 -10.787 1.00 57.50 202 ASN A CA 1
ATOM 1571 C C . ASN A 1 202 ? 20.975 -11.816 -10.219 1.00 57.50 202 ASN A C 1
ATOM 1573 O O . ASN A 1 202 ? 20.901 -12.939 -9.715 1.00 57.50 202 ASN A O 1
ATOM 1577 N N . SER A 1 203 ? 19.893 -11.016 -10.230 1.00 61.91 203 SER A N 1
ATOM 1578 C CA . SER A 1 203 ? 18.617 -11.535 -9.721 1.00 61.91 203 SER A CA 1
ATOM 1579 C C . SER A 1 203 ? 17.341 -10.921 -10.287 1.00 61.91 203 SER A C 1
ATOM 1581 O O . SER A 1 203 ? 17.278 -9.736 -10.589 1.00 61.91 203 SER A O 1
ATOM 1583 N N . ARG A 1 204 ? 16.293 -11.757 -10.308 1.00 77.00 204 ARG A N 1
ATOM 1584 C CA . ARG A 1 204 ? 14.867 -11.445 -10.498 1.00 77.00 204 ARG A CA 1
ATOM 1585 C C . ARG A 1 204 ? 14.347 -10.477 -9.410 1.00 77.00 204 ARG A C 1
ATOM 1587 O O . ARG A 1 204 ? 13.535 -10.863 -8.566 1.00 77.00 204 ARG A O 1
ATOM 1594 N N . CYS A 1 205 ? 14.882 -9.256 -9.360 1.00 82.69 205 CYS A N 1
ATOM 1595 C CA . CYS A 1 205 ? 14.635 -8.275 -8.302 1.00 82.69 205 CYS A CA 1
ATOM 1596 C C . CYS A 1 205 ? 13.159 -7.865 -8.246 1.00 82.69 205 CYS A C 1
ATOM 1598 O O . CYS A 1 205 ? 12.549 -7.953 -7.184 1.00 82.69 205 CYS A O 1
ATOM 1600 N N . SER A 1 206 ? 12.557 -7.563 -9.397 1.00 80.38 206 SER A N 1
ATOM 1601 C CA . SER A 1 206 ? 11.116 -7.322 -9.534 1.00 80.38 206 SER A CA 1
ATOM 1602 C C . SER A 1 206 ? 10.256 -8.426 -8.909 1.00 80.38 206 SER A C 1
ATOM 1604 O O . SER A 1 206 ? 9.319 -8.132 -8.175 1.00 80.38 206 SER A O 1
ATOM 1606 N N . ILE A 1 207 ? 10.617 -9.700 -9.098 1.00 83.56 207 ILE A N 1
ATOM 1607 C CA . ILE A 1 207 ? 9.919 -10.841 -8.482 1.00 83.56 207 ILE A CA 1
ATOM 1608 C C . ILE A 1 207 ? 10.129 -10.863 -6.962 1.00 83.56 207 ILE A C 1
ATOM 1610 O O . ILE A 1 207 ? 9.203 -11.168 -6.210 1.00 83.56 207 ILE A O 1
ATOM 1614 N N . LYS A 1 208 ? 11.334 -10.552 -6.469 1.00 86.19 208 LYS A N 1
ATOM 1615 C CA . LYS A 1 208 ? 11.596 -10.468 -5.021 1.00 86.19 208 LYS A CA 1
ATOM 1616 C C . LYS A 1 208 ? 10.779 -9.351 -4.372 1.00 86.19 208 LYS A C 1
ATOM 1618 O O . LYS A 1 208 ? 10.217 -9.587 -3.306 1.00 86.19 208 LYS A O 1
ATOM 1623 N N . VAL A 1 209 ? 10.700 -8.191 -5.024 1.00 86.75 209 VAL A N 1
ATOM 1624 C CA . VAL A 1 209 ? 9.899 -7.041 -4.591 1.00 86.75 209 VAL A CA 1
ATOM 1625 C C . VAL A 1 209 ? 8.409 -7.387 -4.624 1.00 86.75 209 VAL A C 1
ATOM 1627 O O . VAL A 1 209 ? 7.727 -7.212 -3.622 1.00 86.75 209 VAL A O 1
ATOM 1630 N N . ALA A 1 210 ? 7.916 -8.005 -5.701 1.00 82.00 210 ALA A N 1
ATOM 1631 C CA . ALA A 1 210 ? 6.523 -8.450 -5.797 1.00 82.00 210 ALA A CA 1
ATOM 1632 C C . ALA A 1 210 ? 6.138 -9.465 -4.701 1.00 82.00 210 ALA A C 1
ATOM 1634 O O . ALA A 1 210 ? 5.009 -9.477 -4.219 1.00 82.00 210 ALA A O 1
ATOM 1635 N N . ASN A 1 211 ? 7.081 -10.300 -4.255 1.00 87.25 211 ASN A N 1
ATOM 1636 C CA . ASN A 1 211 ? 6.847 -11.278 -3.191 1.00 87.25 211 ASN A CA 1
ATOM 1637 C C . ASN A 1 211 ? 6.854 -10.687 -1.771 1.00 87.25 211 ASN A C 1
ATOM 1639 O O . ASN A 1 211 ? 6.572 -11.421 -0.818 1.00 87.25 211 ASN A O 1
ATOM 1643 N N . MET A 1 212 ? 7.155 -9.397 -1.603 1.00 88.94 212 MET A N 1
ATOM 1644 C CA . MET A 1 212 ? 7.166 -8.744 -0.290 1.00 88.94 212 MET A CA 1
ATOM 1645 C C . MET A 1 212 ? 5.798 -8.789 0.398 1.00 88.94 212 MET A C 1
ATOM 1647 O O . MET A 1 212 ? 5.733 -8.996 1.610 1.00 88.94 212 MET A O 1
ATOM 1651 N N . ASP A 1 213 ? 4.708 -8.746 -0.374 1.00 90.12 213 ASP A N 1
ATOM 1652 C CA . ASP A 1 213 ? 3.331 -8.913 0.110 1.00 90.12 213 ASP A CA 1
ATOM 1653 C C . ASP A 1 213 ? 3.161 -10.143 1.016 1.00 90.12 213 ASP A C 1
ATOM 1655 O O . ASP A 1 213 ? 2.518 -10.088 2.068 1.00 90.12 213 ASP A O 1
ATOM 1659 N N . ARG A 1 214 ? 3.794 -11.264 0.641 1.00 89.62 214 ARG A N 1
ATOM 1660 C CA . ARG A 1 214 ? 3.666 -12.549 1.347 1.00 89.62 214 ARG A CA 1
ATOM 1661 C C . ARG A 1 214 ? 4.232 -12.497 2.763 1.00 89.62 214 ARG A C 1
ATOM 1663 O O . ARG A 1 214 ? 3.837 -13.292 3.615 1.00 89.62 214 ARG A O 1
ATOM 1670 N N . MET A 1 215 ? 5.147 -11.568 3.036 1.00 89.31 215 MET A N 1
ATOM 1671 C CA . MET A 1 215 ? 5.746 -11.414 4.360 1.00 89.31 215 MET A CA 1
ATOM 1672 C C . MET A 1 215 ? 4.784 -10.828 5.379 1.00 89.31 215 MET A C 1
ATOM 1674 O O . MET A 1 215 ? 4.889 -11.142 6.565 1.00 89.31 215 MET A O 1
ATOM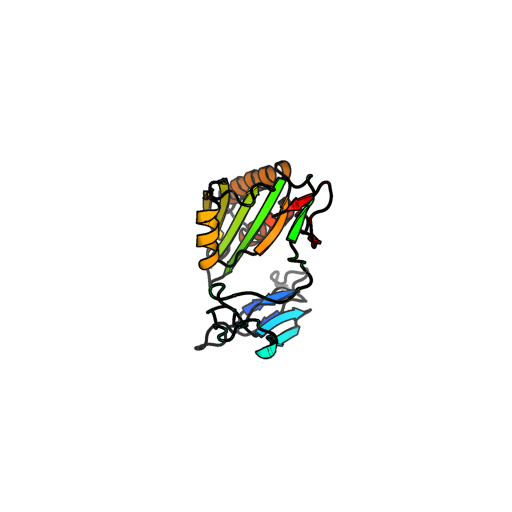 1678 N N . LEU A 1 216 ? 3.844 -10.008 4.915 1.00 92.94 216 LEU A N 1
ATOM 1679 C CA . LEU A 1 216 ? 2.913 -9.302 5.779 1.00 92.94 216 LEU A CA 1
ATOM 1680 C C . LEU A 1 216 ? 1.774 -10.193 6.263 1.00 92.94 216 LEU A C 1
ATOM 1682 O O . LEU A 1 216 ? 1.158 -9.850 7.269 1.00 92.94 216 LEU A O 1
ATOM 1686 N N . LYS A 1 217 ? 1.509 -11.323 5.586 1.00 92.19 217 LYS A N 1
ATOM 1687 C CA . LYS A 1 217 ? 0.389 -12.240 5.880 1.00 92.19 217 LYS A CA 1
ATOM 1688 C C . LYS A 1 217 ? -0.886 -11.463 6.236 1.00 92.19 217 LYS A C 1
ATOM 1690 O O . LYS A 1 217 ? -1.431 -11.623 7.330 1.00 92.19 217 LYS A O 1
ATOM 1695 N N . VAL A 1 218 ? -1.274 -10.549 5.345 1.00 92.31 218 VAL A N 1
ATOM 1696 C CA . VAL A 1 218 ? -2.327 -9.574 5.631 1.00 92.31 218 VAL A CA 1
ATOM 1697 C C . VAL A 1 218 ? -3.664 -10.247 5.908 1.00 92.31 218 VAL A C 1
ATOM 1699 O O . VAL A 1 218 ? -4.036 -11.229 5.268 1.00 92.31 218 VAL A O 1
ATOM 1702 N N . ARG A 1 219 ? -4.385 -9.699 6.883 1.00 89.75 219 ARG A N 1
ATOM 1703 C CA . ARG A 1 219 ? -5.763 -10.065 7.202 1.00 89.75 219 ARG A CA 1
ATOM 1704 C C . ARG A 1 219 ? -6.705 -9.023 6.603 1.00 89.75 219 ARG A C 1
ATOM 1706 O O . ARG A 1 219 ? -6.468 -7.836 6.823 1.00 89.75 219 ARG A O 1
ATOM 1713 N N . PRO A 1 220 ? -7.748 -9.416 5.863 1.00 89.38 220 PRO A N 1
ATOM 1714 C CA . PRO A 1 220 ? -8.687 -8.452 5.302 1.00 89.38 220 PRO A CA 1
ATOM 1715 C C . PRO A 1 220 ? -9.420 -7.696 6.418 1.00 89.38 220 PRO A C 1
ATOM 1717 O O . PRO A 1 220 ? -9.679 -8.248 7.489 1.00 89.38 220 PRO A O 1
ATOM 1720 N N . ALA A 1 221 ? -9.756 -6.433 6.158 1.00 88.81 221 ALA A N 1
ATOM 1721 C CA . ALA A 1 221 ? -10.660 -5.683 7.021 1.00 88.81 221 ALA A CA 1
ATOM 1722 C C . ALA A 1 221 ? -12.106 -6.114 6.756 1.00 88.81 221 ALA A C 1
ATOM 1724 O O . ALA A 1 221 ? -12.490 -6.344 5.609 1.00 88.81 221 ALA A O 1
ATOM 1725 N N . THR A 1 222 ? -12.908 -6.193 7.813 1.00 88.50 222 THR A N 1
ATOM 1726 C CA . THR A 1 222 ? -14.334 -6.528 7.710 1.00 88.50 222 THR A CA 1
ATOM 1727 C C . THR A 1 222 ? -15.148 -5.243 7.623 1.00 88.50 222 THR A C 1
ATOM 1729 O O . THR A 1 222 ? -14.878 -4.302 8.367 1.00 88.50 222 THR A O 1
ATOM 1732 N N . LEU A 1 223 ? -16.139 -5.190 6.731 1.00 86.69 223 LEU A N 1
ATOM 1733 C CA . LEU A 1 223 ? -17.100 -4.087 6.679 1.00 86.69 223 LEU A CA 1
ATOM 1734 C C . LEU A 1 223 ? -18.225 -4.347 7.680 1.00 86.69 223 LEU A C 1
ATOM 1736 O O . LEU A 1 223 ? -18.864 -5.398 7.634 1.00 86.69 223 LEU A O 1
ATOM 1740 N N . ARG A 1 224 ? -18.459 -3.406 8.594 1.00 82.94 224 ARG A N 1
ATOM 1741 C CA . ARG A 1 224 ? -19.516 -3.491 9.613 1.00 82.94 224 ARG A CA 1
ATOM 1742 C C . ARG A 1 224 ? -20.160 -2.130 9.822 1.00 82.94 224 ARG A C 1
ATOM 1744 O O . ARG A 1 224 ? -19.544 -1.126 9.519 1.00 82.94 224 ARG A O 1
ATOM 1751 N N . VAL A 1 225 ? -21.358 -2.066 10.396 1.00 85.25 225 VAL A N 1
ATOM 1752 C CA . VAL A 1 225 ? -21.943 -0.781 10.843 1.00 85.25 225 VAL A CA 1
ATOM 1753 C C . VAL A 1 225 ? -21.180 -0.215 12.051 1.00 85.25 225 VAL A C 1
ATOM 1755 O O . VAL A 1 225 ? -21.015 0.991 12.191 1.00 85.25 225 VAL A O 1
ATOM 1758 N N . ARG A 1 226 ? -20.662 -1.097 12.911 1.00 87.12 226 ARG A N 1
ATOM 1759 C CA . ARG A 1 226 ? -19.768 -0.777 14.028 1.00 87.12 226 ARG A CA 1
ATOM 1760 C C . ARG A 1 226 ? -18.831 -1.960 14.260 1.00 87.12 226 ARG A C 1
ATOM 1762 O O . ARG A 1 226 ? -19.237 -3.107 14.061 1.00 87.12 226 ARG A O 1
ATOM 1769 N N . CYS A 1 227 ? -17.593 -1.695 14.667 1.00 86.31 227 CYS A N 1
ATOM 1770 C CA . CYS A 1 227 ? -16.646 -2.759 14.991 1.00 86.31 227 CYS A CA 1
ATOM 1771 C C . CYS A 1 227 ? -17.107 -3.572 16.203 1.00 86.31 227 CYS A C 1
ATOM 1773 O O . CYS A 1 227 ? -17.683 -3.027 17.148 1.00 86.31 227 CYS A O 1
ATOM 1775 N N . ALA A 1 228 ? -16.890 -4.887 16.149 1.00 87.38 228 ALA A N 1
ATOM 1776 C CA . ALA A 1 228 ? -17.227 -5.777 17.250 1.00 87.38 228 ALA A CA 1
ATOM 1777 C C . ALA A 1 228 ? -16.289 -5.548 18.448 1.00 87.38 228 ALA A C 1
ATOM 1779 O O . ALA A 1 228 ? -15.219 -4.950 18.326 1.00 87.38 228 ALA A O 1
ATOM 1780 N N . ARG A 1 229 ? -16.666 -6.061 19.623 1.00 85.69 229 ARG A N 1
ATOM 1781 C CA . ARG A 1 229 ? -15.773 -6.082 20.789 1.00 85.69 229 ARG A CA 1
ATOM 1782 C C . ARG A 1 229 ? -14.498 -6.845 20.419 1.00 85.69 229 ARG A C 1
ATOM 1784 O O . ARG A 1 229 ? -14.591 -7.962 19.916 1.00 85.69 229 ARG A O 1
ATOM 1791 N N . GLY A 1 230 ? -13.327 -6.257 20.646 1.00 81.88 230 GLY A N 1
ATOM 1792 C CA . GLY A 1 230 ? -12.072 -6.860 20.194 1.00 81.88 230 GLY A CA 1
ATOM 1793 C C . GLY A 1 230 ? -11.620 -6.430 18.791 1.00 81.88 230 GLY A C 1
ATOM 1794 O O . GLY A 1 230 ? -10.638 -6.965 18.274 1.00 81.88 230 GLY A O 1
ATOM 1795 N N . GLU A 1 231 ? -12.341 -5.522 18.129 1.00 87.19 231 GLU A N 1
ATOM 1796 C CA . GLU A 1 231 ? -11.980 -4.943 16.834 1.00 87.19 231 GLU A CA 1
ATOM 1797 C C . GLU A 1 231 ? -11.797 -3.426 16.957 1.00 87.19 231 GLU A C 1
ATOM 1799 O O . GLU A 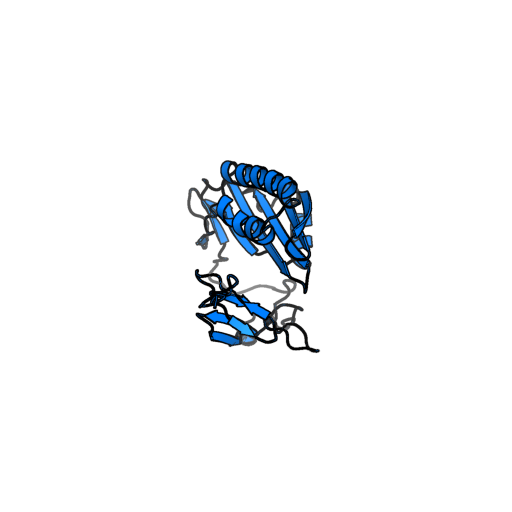1 231 ? -12.421 -2.754 17.777 1.00 87.19 231 GLU A O 1
ATOM 1804 N N . LYS A 1 232 ? -10.947 -2.877 16.095 1.00 85.00 232 LYS A N 1
ATOM 1805 C CA . LYS A 1 232 ? -10.679 -1.448 15.991 1.00 85.00 232 LYS A CA 1
ATOM 1806 C C . LYS A 1 232 ? -10.927 -0.975 14.570 1.00 85.00 232 LYS A C 1
ATOM 1808 O O . LYS A 1 232 ? -10.656 -1.689 13.601 1.00 85.00 232 LYS A O 1
ATOM 1813 N N . GLU A 1 233 ? -11.442 0.239 14.472 1.00 85.19 233 GLU A N 1
ATOM 1814 C CA . GLU A 1 233 ? -11.716 0.892 13.201 1.00 85.19 233 GLU A CA 1
ATOM 1815 C C . GLU A 1 233 ? -10.435 1.459 12.572 1.00 85.19 233 GLU A C 1
ATOM 1817 O O . GLU A 1 233 ? -9.537 1.919 13.290 1.00 85.19 233 GLU A O 1
ATOM 1822 N N . ILE A 1 234 ? -10.366 1.423 11.237 1.00 81.50 234 ILE A N 1
ATOM 1823 C CA . ILE A 1 234 ? -9.293 2.006 10.419 1.00 81.50 234 ILE A CA 1
ATOM 1824 C C . ILE A 1 234 ? -9.826 3.096 9.485 1.00 81.50 234 ILE A C 1
ATOM 1826 O O . ILE A 1 234 ? -10.817 2.844 8.760 1.00 81.50 234 ILE A O 1
#

InterPro domains:
  IPR001007 VWFC domain [PF00093] (18-82)
  IPR001007 VWFC domain [PS01208] (43-82)
  IPR001007 VWFC domain [PS50184] (18-83)
  IPR001007 VWFC domain [SM00214] (18-82)
  IPR045717 Chordin-like protein 1/2 [PTHR46303] (11-219)

Mean predicted aligned error: 16.58 Å

pLDDT: mean 80.58, std 14.4, range [32.44, 97.69]

Secondary structure (DSSP, 8-state):
------TT---SS-TT-EEETTEEE-TT-EEPPEETTTEE-TTEEEEEETTEEEEEEPPPPPGGGSSSSS-BPPTT-SS-B--TT------------PEEEEETT--EEEEEEEEE-SSEEEEEEEEEETT-TT-TT-EEEEEEEEEETTEEEEEEEEEEEHHHHHHHHHHS--EEEEEE-HHHHHHHHHHHHHHHHHTTSS--HHHHHHTTHHHH-PBPPEEESSPPTTEEE-

Organism: Scylla paramamosain (NCBI:txid85552)

Sequence (234 aa):
MVSFSDPSAPKGTADHDCKIGGRYFVNGSIWHPVIGPFGEMDCVLCKCLNRRIDCSRLKCPSRDKLQCTKPVKVAGQCCPVCPLTLMTSTAPQPSGSTVRCLNERVQQAVWKNVGAGSNSGVLHYVFEPVGSRGMPSAILHMHRMILRSGNLENLDIYDITRDEFRNLRSTYTFSLFGGTTNKLMNKFKNREQKIDRRCKRNSRCSIKVANMDRMLKVRPATLRVRCARGEKEI

Foldseek 3Di:
DDDDDDPPDDDDPPQFWEDDPNDIGRAQDKAFDQDPPVGGDQQWIWHGHRHDIDIDGHDEDDPVPAPDPDFDDDPSHNYTHDDPDDDDDDDPDPQFPWFWKDFLQFQWWWKWFWDDDPFKIKIKIKTFGFQCPPPQQGKIWIWIFMGGNQFTPDIDIDIDGNVVVVVVVVVTVIDGPATAHPVLVVVLVVVSVVLVVPSPPDDSSNVSVVCSSVSRVGDHIDIGSDYDVRITTD